Protein 3KV1 (pdb70)

Radius of gyration: 16.96 Å; Cα contacts (8 Å, |Δi|>4): 599; chains: 1; bounding box: 38×44×42 Å

Organism: Aliivibrio fischeri (strain ATCC 700601 / ES114) (NCBI:txid312309)

Solvent-accessible surface area: 11038 Å² total

Foldseek 3Di:
DVVLFVLCCVLLVAQTEAAFADDDDQLVLLLRLLVSVLVVCLPPFAAPEEAEFAADSLLSVLVHPDDGEAHAYEYAYQFAADCRGGRQNSRVSNCVRNVHYYHHQHDHFWAQFLVVLVVSVDPSNVVRLVVNLPAQEYEKEKAFVRLVVCVVVSAPPVLVVCCCVVQQWGIDISSQATAHLQLDGTPGVSSTGHGDYVSLQPRNAYEYYEDLVSLSSCNNSNVSSHHYYRYYPSSSVNSVVSVD

Structure (mmCIF, N/CA/C/O backbone):
data_3KV1
#
_entry.id   3KV1
#
_cell.length_a   129.382
_cell.length_b   43.474
_cell.length_c   47.536
_cell.angle_alpha   90.00
_cell.angle_beta   104.15
_cell.angle_gamma   90.00
#
_symmetry.space_group_name_H-M   'C 1 2 1'
#
loop_
_entity.id
_entity.type
_entity.pdbx_description
1 polymer 'Transcriptional repressor'
2 non-polymer GLYCEROL
3 water water
#
loop_
_atom_site.group_PDB
_atom_site.id
_atom_site.type_symbol
_atom_site.label_atom_id
_atom_site.label_alt_id
_atom_site.label_comp_id
_atom_site.label_asym_id
_atom_site.label_entity_id
_atom_site.label_seq_id
_atom_site.pdbx_PDB_ins_code
_atom_site.Cartn_x
_atom_site.Cartn_y
_atom_site.Cartn_z
_atom_site.occupanc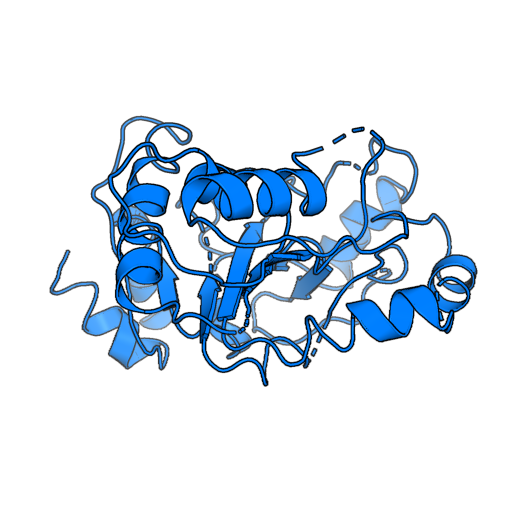y
_atom_site.B_iso_or_equiv
_atom_site.auth_seq_id
_atom_site.auth_comp_id
_atom_site.auth_asym_id
_atom_site.auth_atom_id
_atom_site.pdbx_PDB_model_num
ATOM 1 N N . SER A 1 9 ? 39.604 15.542 -8.984 1.00 52.26 6 SER A N 1
ATOM 2 C CA . SER A 1 9 ? 40.389 16.369 -8.066 1.00 56.61 6 SER A CA 1
ATOM 3 C C . SER A 1 9 ? 41.824 16.551 -8.566 1.00 58.35 6 SER A C 1
ATOM 4 O O . SER A 1 9 ? 42.438 17.591 -8.327 1.00 52.67 6 SER A O 1
ATOM 7 N N . VAL A 1 10 ? 42.350 15.544 -9.265 1.00 62.45 7 VAL A N 1
ATOM 8 C CA . VAL A 1 10 ? 43.668 15.658 -9.893 1.00 63.84 7 VAL A CA 1
ATOM 9 C C . VAL A 1 10 ? 43.630 16.579 -11.117 1.00 66.15 7 VAL A C 1
ATOM 10 O O . VAL A 1 10 ? 44.589 17.312 -11.387 1.00 64.49 7 VAL A O 1
ATOM 14 N N . GLN A 1 11 ? 42.520 16.536 -11.854 1.00 66.64 8 GLN A N 1
ATOM 15 C CA . GLN A 1 11 ? 42.292 17.472 -12.952 1.00 64.34 8 GLN A CA 1
ATOM 16 C C . GLN A 1 11 ? 42.234 18.895 -12.421 1.00 51.11 8 GLN A C 1
ATOM 17 O O . GLN A 1 11 ? 42.732 19.830 -13.050 1.00 46.01 8 GLN A O 1
ATOM 23 N N . LEU A 1 12 ? 41.603 19.057 -11.264 1.00 43.16 9 LEU A N 1
ATOM 24 C CA . LEU A 1 12 ? 41.515 20.357 -10.649 1.00 40.71 9 LEU A CA 1
ATOM 25 C C . LEU A 1 12 ? 42.922 20.889 -10.310 1.00 35.84 9 LEU A C 1
ATOM 26 O O . LEU A 1 12 ?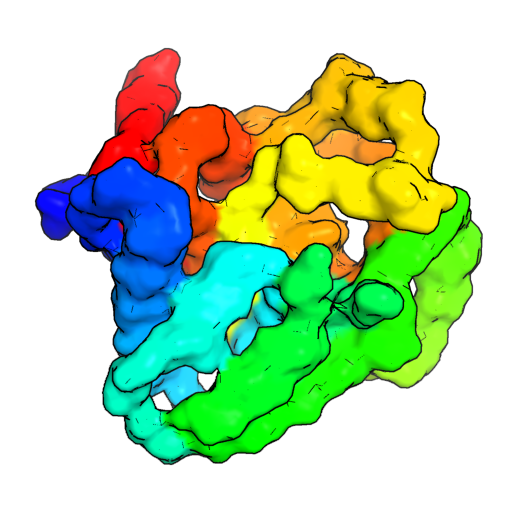 43.188 22.079 -10.486 1.00 36.60 9 LEU A O 1
ATOM 31 N N A GLU A 1 13 ? 43.796 20.002 -9.842 0.58 35.05 10 GLU A N 1
ATOM 32 N N B GLU A 1 13 ? 43.816 20.029 -9.812 0.42 35.07 10 GLU A N 1
ATOM 33 C CA A GLU A 1 13 ? 45.139 20.397 -9.424 0.58 33.87 10 GLU A CA 1
ATOM 34 C CA B GLU A 1 13 ? 45.165 20.496 -9.463 0.42 33.78 10 GLU A CA 1
ATOM 35 C C A GLU A 1 13 ? 45.929 20.980 -10.609 0.58 35.96 10 GLU A C 1
ATOM 36 C C B GLU A 1 13 ? 45.822 21.105 -10.682 0.42 35.44 10 GLU A C 1
ATOM 37 O O A GLU A 1 13 ? 46.592 22.010 -10.482 0.58 28.67 10 GLU A O 1
ATOM 38 O O B GLU A 1 13 ? 46.345 22.228 -10.641 0.42 30.56 10 GLU A O 1
ATOM 49 N N . GLN A 1 14 ? 45.807 20.343 -11.769 1.00 40.48 11 GLN A N 1
ATOM 50 C CA . GLN A 1 14 ? 46.487 20.777 -12.978 1.00 42.64 11 GLN A CA 1
ATOM 51 C C . GLN A 1 14 ? 45.977 22.145 -13.424 1.00 35.33 11 GLN A C 1
ATOM 52 O O . GLN A 1 14 ? 46.773 23.016 -13.776 1.00 34.08 11 GLN A O 1
ATOM 58 N N . LYS A 1 15 ? 44.654 22.343 -13.387 1.00 34.73 12 LYS A N 1
ATOM 59 C CA . LYS A 1 15 ? 44.073 23.624 -13.767 1.00 34.72 12 LYS A CA 1
ATOM 60 C C . LYS A 1 15 ? 44.499 24.737 -12.825 1.00 30.35 12 LYS A C 1
ATOM 61 O O . LYS A 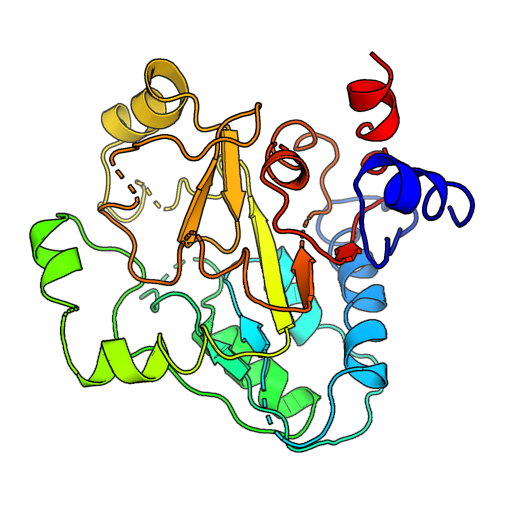1 15 ? 44.790 25.859 -13.271 1.00 31.40 12 LYS A O 1
ATOM 67 N N . LEU A 1 16 ? 44.520 24.438 -11.522 1.00 28.45 13 LEU A N 1
ATOM 68 C CA . LEU A 1 16 ? 44.961 25.424 -10.532 1.00 27.17 13 LEU A CA 1
ATOM 69 C C . LEU A 1 16 ? 46.433 25.829 -10.714 1.00 28.48 13 LEU A C 1
ATOM 70 O O . LEU A 1 16 ? 46.784 27.004 -10.662 1.00 29.27 13 LEU A O 1
ATOM 75 N N . VAL A 1 17 ? 47.284 24.831 -10.914 1.00 25.13 14 VAL A N 1
ATOM 76 C CA . VAL A 1 17 ? 48.697 25.055 -11.123 1.00 28.05 14 VAL A CA 1
ATOM 77 C C . VAL A 1 17 ? 48.898 25.955 -12.328 1.00 30.61 14 VAL A C 1
ATOM 78 O O . VAL A 1 17 ? 49.641 26.933 -12.263 1.00 32.60 14 VAL A O 1
ATOM 82 N N . GLU A 1 18 ? 48.191 25.654 -13.411 1.00 30.53 15 GLU A N 1
ATOM 83 C CA . GLU A 1 18 ? 48.332 26.430 -14.628 1.00 35.87 15 GLU A CA 1
ATOM 84 C C . GLU A 1 18 ? 47.794 27.835 -14.436 1.00 37.74 15 GLU A C 1
ATOM 85 O O . GLU A 1 18 ? 48.425 28.808 -14.821 1.00 40.41 15 GLU A O 1
ATOM 91 N N . LYS A 1 19 ? 46.620 27.938 -13.826 1.00 34.76 16 LYS A N 1
ATOM 92 C CA . LYS A 1 19 ? 45.952 29.221 -13.712 1.00 36.39 16 LYS A CA 1
ATOM 93 C C . LYS A 1 19 ? 46.657 30.188 -12.757 1.00 37.19 16 LYS A C 1
ATOM 94 O O . LYS A 1 19 ? 46.681 31.393 -13.012 1.00 38.00 16 LYS A O 1
ATOM 100 N N . PHE A 1 20 ? 47.222 29.664 -11.664 1.00 27.87 17 PHE A N 1
ATOM 101 C CA . PHE A 1 20 ? 47.733 30.521 -10.602 1.00 26.46 17 PHE A CA 1
ATOM 102 C C . PHE A 1 20 ? 49.251 30.469 -10.458 1.00 33.58 17 PHE A C 1
ATOM 103 O O . PHE A 1 20 ? 49.795 30.975 -9.485 1.00 32.99 17 PHE A O 1
ATOM 111 N N . ASN A 1 21 ? 49.919 29.872 -11.439 1.00 29.33 18 ASN A N 1
ATOM 112 C CA . ASN A 1 21 ? 51.369 29.795 -11.422 1.00 32.88 18 ASN A CA 1
ATOM 113 C C . ASN A 1 21 ? 51.908 29.154 -10.135 1.00 28.01 18 ASN A C 1
ATOM 114 O O . ASN A 1 21 ? 52.820 29.675 -9.508 1.00 29.62 18 ASN A O 1
ATOM 119 N N . LEU A 1 22 ? 51.330 28.028 -9.735 1.00 23.45 19 LEU A N 1
ATOM 120 C CA . LEU A 1 22 ? 51.776 27.358 -8.530 1.00 23.15 19 LEU A CA 1
ATOM 121 C C . LEU A 1 22 ? 52.811 26.325 -8.890 1.00 25.45 19 LEU A C 1
ATOM 122 O O . LEU A 1 22 ? 52.921 25.891 -10.045 1.00 27.05 19 LEU A O 1
ATOM 127 N N . LYS A 1 23 ? 53.544 25.902 -7.880 1.00 20.72 20 LYS A N 1
ATOM 128 C CA . LYS A 1 23 ? 54.357 24.690 -7.957 1.00 21.48 20 LYS A CA 1
ATOM 129 C C . LYS A 1 23 ? 53.484 23.432 -7.813 1.00 25.77 20 LYS A C 1
ATOM 130 O O . LYS A 1 23 ? 53.731 22.424 -8.467 1.00 28.17 20 LYS A O 1
ATOM 136 N N A ARG A 1 24 ? 52.468 23.509 -6.956 0.40 22.72 21 ARG A N 1
ATOM 137 N N B ARG A 1 24 ? 52.490 23.507 -6.930 0.60 22.24 21 ARG A N 1
ATOM 138 C CA A ARG A 1 24 ? 51.607 22.362 -6.673 0.40 23.94 21 ARG A CA 1
ATOM 139 C CA B ARG A 1 24 ? 51.632 22.372 -6.595 0.60 24.72 21 ARG A CA 1
ATOM 140 C C A ARG A 1 24 ? 50.329 22.757 -5.981 0.40 20.15 21 ARG A C 1
ATOM 141 C C B ARG A 1 24 ? 50.270 22.893 -6.178 0.60 19.28 21 ARG A C 1
ATOM 142 O O A ARG A 1 24 ? 50.317 23.646 -5.130 0.40 15.97 21 ARG A O 1
ATOM 143 O O B ARG A 1 24 ? 50.137 24.033 -5.731 0.60 18.89 21 ARG A O 1
ATOM 158 N N . ALA A 1 25 ? 49.266 22.034 -6.308 1.00 22.48 22 ALA A N 1
ATOM 159 C CA . ALA A 1 25 ? 47.979 22.242 -5.676 1.00 20.69 22 ALA A CA 1
ATOM 160 C C . ALA A 1 25 ? 47.619 20.904 -5.048 1.00 23.77 22 ALA A C 1
ATOM 161 O O . ALA A 1 25 ? 47.740 19.843 -5.697 1.00 29.23 22 ALA A O 1
ATOM 163 N N . LEU A 1 26 ? 47.283 20.940 -3.769 1.00 21.41 23 LEU A N 1
ATOM 164 C CA . LEU A 1 26 ? 46.938 19.736 -3.011 1.00 19.72 23 LEU A CA 1
ATOM 165 C C . LEU A 1 26 ? 45.428 19.856 -2.693 1.00 25.50 23 LEU A C 1
ATOM 166 O O . LEU A 1 26 ? 45.033 20.678 -1.863 1.00 21.30 23 LEU A O 1
ATOM 171 N N . ILE A 1 27 ? 44.599 19.024 -3.324 1.00 21.50 24 ILE A N 1
ATOM 172 C CA . ILE A 1 27 ? 43.151 19.194 -3.199 1.00 20.53 24 ILE A CA 1
ATOM 173 C C . ILE A 1 27 ? 42.498 18.025 -2.476 1.00 25.00 24 ILE A C 1
ATOM 174 O O . ILE A 1 27 ? 42.633 16.862 -2.877 1.00 24.57 24 ILE A O 1
ATOM 179 N N A SER A 1 28 ? 41.781 18.341 -1.403 0.65 23.69 25 SER A N 1
ATOM 180 N N B SER A 1 28 ? 41.774 18.346 -1.410 0.35 23.77 25 SER A N 1
ATOM 181 C CA A SER A 1 28 ? 41.110 17.321 -0.603 0.65 23.69 25 SER A CA 1
ATOM 182 C CA B SER A 1 28 ? 41.107 17.344 -0.590 0.35 23.98 25 SER A CA 1
ATOM 183 C C A SER A 1 28 ? 39.617 17.279 -0.950 0.65 23.63 25 SER A C 1
ATOM 184 C C B SER A 1 28 ? 39.613 17.285 -0.928 0.35 23.45 25 SER A C 1
ATOM 185 O O A SER A 1 28 ? 39.001 18.301 -1.302 0.65 21.50 25 SER A O 1
ATOM 186 O O B SER A 1 28 ? 38.996 18.307 -1.258 0.35 21.97 25 SER A O 1
ATOM 191 N N . LEU A 1 29 ? 39.029 16.092 -0.860 1.00 23.98 26 LEU A N 1
ATOM 192 C CA . LEU A 1 29 ? 37.602 15.953 -1.127 1.00 25.20 26 LEU A CA 1
ATOM 193 C C . LEU A 1 29 ? 36.806 16.751 -0.098 1.00 25.24 26 LEU A C 1
ATOM 194 O O . LEU A 1 29 ? 37.243 16.938 1.042 1.00 22.29 26 LEU A O 1
ATOM 199 N N . ASP A 1 30 ? 35.627 17.223 -0.493 1.00 25.51 27 ASP A N 1
ATOM 200 C CA . ASP A 1 30 ? 34.777 17.959 0.434 1.00 25.78 27 ASP A CA 1
ATOM 201 C C . ASP A 1 30 ? 34.355 17.124 1.639 1.00 22.20 27 ASP A C 1
ATOM 202 O O . ASP A 1 30 ? 33.969 15.949 1.500 1.00 24.30 27 ASP A O 1
ATOM 207 N N . GLN A 1 31 ? 34.416 17.753 2.812 1.00 23.31 28 GLN A N 1
ATOM 208 C CA . GLN A 1 31 ? 34.091 17.113 4.089 1.00 24.08 28 GLN A CA 1
ATOM 209 C C . GLN A 1 31 ? 32.845 17.727 4.718 1.00 23.60 28 GLN A C 1
ATOM 210 O O . GLN A 1 31 ? 32.418 18.811 4.319 1.00 26.34 28 GLN A O 1
ATOM 216 N N . PRO A 1 32 ? 32.265 17.050 5.721 1.00 27.83 29 PRO A N 1
ATOM 217 C CA . PRO A 1 32 ? 30.970 17.497 6.276 1.00 30.15 29 PRO A CA 1
ATOM 218 C C . PRO A 1 32 ? 31.014 18.785 7.094 1.00 33.60 29 PRO A C 1
ATOM 219 O O . PRO A 1 32 ? 29.965 19.428 7.262 1.00 31.04 29 PRO A O 1
ATOM 223 N N . ASN A 1 33 ? 32.177 19.152 7.617 1.00 28.17 30 ASN A N 1
ATOM 224 C CA . ASN A 1 33 ? 32.291 20.388 8.386 1.00 26.30 30 ASN A CA 1
ATOM 225 C C . ASN A 1 33 ? 33.708 20.882 8.318 1.00 26.32 30 ASN A C 1
ATOM 226 O O . ASN A 1 33 ? 34.589 20.199 7.766 1.00 25.78 30 ASN A O 1
ATOM 231 N N . THR A 1 34 ? 33.934 22.060 8.868 1.00 24.42 31 THR A N 1
ATOM 232 C CA . THR A 1 34 ? 35.193 22.729 8.642 1.00 25.24 31 THR A CA 1
ATOM 233 C C . THR A 1 34 ? 36.333 22.033 9.383 1.00 24.33 31 THR A C 1
ATOM 234 O O . THR A 1 34 ? 37.467 21.988 8.890 1.00 24.05 31 THR A O 1
ATOM 238 N N A ASN A 1 35 ? 36.041 21.479 10.554 0.44 24.89 32 ASN A N 1
ATOM 239 N N B ASN A 1 35 ? 36.039 21.511 10.573 0.56 24.96 32 ASN A N 1
ATOM 240 C CA A ASN A 1 35 ? 37.081 20.798 11.331 0.44 24.38 32 ASN A CA 1
ATOM 241 C CA B ASN A 1 35 ? 37.056 20.785 11.343 0.56 24.58 32 ASN A CA 1
ATOM 242 C C A ASN A 1 35 ? 37.585 19.566 10.588 0.44 24.58 32 ASN A C 1
ATOM 243 C C B ASN A 1 35 ? 37.581 19.637 10.499 0.56 24.84 32 ASN A C 1
ATOM 244 O O A ASN A 1 35 ? 38.790 19.292 10.557 0.44 24.16 32 ASN A O 1
ATOM 245 O O B ASN A 1 35 ? 38.791 19.493 10.308 0.56 23.91 32 ASN A O 1
ATOM 254 N N . GLU A 1 36 ? 36.657 18.830 9.984 1.00 21.45 33 GLU A N 1
ATOM 255 C CA . GLU A 1 36 ? 37.024 17.652 9.174 1.00 24.93 33 GLU A CA 1
ATOM 256 C C . GLU A 1 36 ? 37.711 18.107 7.904 1.00 24.89 33 GLU A C 1
ATOM 257 O O . GLU A 1 36 ? 38.690 17.475 7.436 1.00 22.65 33 GLU A O 1
ATOM 263 N N . GLN A 1 37 ? 37.233 19.203 7.317 1.00 20.38 34 GLN A N 1
ATOM 264 C CA . GLN A 1 37 ? 37.953 19.691 6.148 1.00 21.14 34 GLN A CA 1
ATOM 265 C C . GLN A 1 37 ? 39.404 20.075 6.442 1.00 21.65 34 GLN A C 1
ATOM 266 O O . GLN A 1 37 ? 40.298 19.735 5.660 1.00 20.69 34 GLN A O 1
ATOM 272 N N A ARG A 1 38 ? 39.635 20.793 7.546 0.74 20.19 35 ARG A N 1
ATOM 273 N N B ARG A 1 38 ? 39.640 20.788 7.542 0.26 21.02 35 ARG A N 1
ATOM 274 C CA A ARG A 1 38 ? 41.006 21.193 7.927 0.74 22.07 35 ARG A CA 1
ATOM 275 C CA B ARG A 1 38 ? 41.007 21.179 7.901 0.26 21.39 35 ARG A CA 1
ATOM 276 C C A ARG A 1 38 ? 41.909 19.994 8.149 0.74 20.32 35 ARG A C 1
ATOM 277 C C B ARG A 1 38 ? 41.894 19.967 8.090 0.26 20.73 35 ARG A C 1
ATOM 278 O O A ARG A 1 38 ? 43.108 20.036 7.836 0.74 20.09 35 ARG A O 1
ATOM 279 O O B ARG A 1 38 ? 43.061 19.970 7.691 0.26 20.37 35 ARG A O 1
ATOM 294 N N . LYS A 1 39 ? 41.344 18.931 8.713 1.00 21.80 36 LYS A N 1
ATOM 295 C CA . LYS A 1 39 ? 42.116 17.723 8.953 1.00 22.47 36 LYS A CA 1
ATOM 296 C C . LYS A 1 39 ? 42.556 17.104 7.650 1.00 20.64 36 LYS A C 1
ATOM 297 O O . LYS A 1 39 ? 43.676 16.601 7.549 1.00 24.48 36 LYS A O 1
ATOM 303 N N . GLN A 1 40 ? 41.660 17.093 6.657 1.00 18.19 37 GLN A N 1
ATOM 304 C CA . GLN A 1 40 ? 41.997 16.400 5.417 1.00 19.60 37 GLN A CA 1
ATOM 305 C C . GLN A 1 40 ? 42.993 17.216 4.588 1.00 22.87 37 GLN A C 1
ATOM 306 O O . GLN A 1 40 ? 43.849 16.643 3.917 1.00 23.25 37 GLN A O 1
ATOM 312 N N . VAL A 1 41 ? 42.841 18.537 4.610 1.00 20.26 38 VAL A N 1
ATOM 313 C CA . VAL A 1 41 ? 43.810 19.438 3.971 1.00 20.06 38 VAL A CA 1
ATOM 314 C C . VAL A 1 41 ? 45.167 19.276 4.674 1.00 20.35 38 VAL A C 1
ATOM 315 O O . VAL A 1 41 ? 46.218 19.187 4.041 1.00 21.32 38 VAL A O 1
ATOM 319 N N . ALA A 1 42 ? 45.125 19.221 5.992 1.00 19.93 39 ALA A N 1
ATOM 320 C CA . ALA A 1 42 ? 46.364 19.082 6.758 1.00 22.38 39 ALA A CA 1
ATOM 321 C C . ALA A 1 42 ? 47.058 17.748 6.458 1.00 22.29 39 ALA A C 1
ATOM 322 O O . ALA A 1 42 ? 48.304 17.669 6.493 1.00 22.89 39 ALA A O 1
ATOM 324 N N . ALA A 1 43 ? 46.289 16.714 6.096 1.00 20.25 40 ALA A N 1
ATOM 325 C CA . ALA A 1 43 ? 46.905 15.422 5.775 1.00 21.90 40 ALA A CA 1
ATOM 326 C C . ALA A 1 43 ? 47.777 15.520 4.529 1.00 21.39 40 ALA A C 1
ATOM 327 O O . ALA A 1 43 ? 48.862 14.930 4.446 1.00 21.59 40 ALA A O 1
ATOM 329 N N . LEU A 1 44 ? 47.311 16.281 3.554 1.00 18.87 41 LEU A N 1
ATOM 330 C CA . LEU A 1 44 ? 48.036 16.363 2.306 1.00 21.56 41 LEU A CA 1
ATOM 331 C C . LEU A 1 44 ? 49.277 17.213 2.546 1.00 21.61 41 LEU A C 1
ATOM 332 O O . LEU A 1 44 ? 50.344 16.927 2.002 1.00 20.79 41 LEU A O 1
ATOM 337 N N . VAL A 1 45 ? 49.130 18.264 3.338 1.00 18.29 42 VAL A N 1
ATOM 338 C CA . VAL A 1 45 ? 50.311 19.122 3.617 1.00 19.23 42 VAL A CA 1
ATOM 339 C C . VAL A 1 45 ? 51.374 18.357 4.434 1.00 20.87 42 VAL A C 1
ATOM 340 O O . VAL A 1 45 ? 52.592 18.500 4.197 1.00 19.86 42 VAL A O 1
ATOM 344 N N A SER A 1 46 ? 50.922 17.532 5.381 0.73 17.29 43 SER A N 1
ATOM 345 N N B SER A 1 46 ? 50.913 17.543 5.376 0.27 18.96 43 SER A N 1
ATOM 346 C CA A SER A 1 46 ? 51.829 16.721 6.229 0.73 20.96 43 SER A CA 1
ATOM 347 C CA B SER A 1 46 ? 51.801 16.738 6.214 0.27 20.72 43 SER A CA 1
ATOM 348 C C A SER A 1 46 ? 52.699 15.798 5.370 0.73 22.31 43 SER A C 1
ATOM 349 C C B SER A 1 46 ? 52.681 15.815 5.372 0.27 22.55 43 SER A C 1
ATOM 350 O O A SER A 1 46 ? 53.916 15.662 5.582 0.73 23.55 43 SER A O 1
ATOM 351 O O B SER A 1 46 ? 53.891 15.704 5.595 0.27 23.53 43 SER A O 1
ATOM 356 N N . SER A 1 47 ? 52.057 15.152 4.406 1.00 24.66 44 SER A N 1
ATOM 357 C CA . SER A 1 47 ? 52.753 14.272 3.498 1.00 24.99 44 SER A CA 1
ATOM 358 C C . SER A 1 47 ? 53.728 15.031 2.602 1.00 24.46 44 SER A C 1
ATOM 359 O O . SER A 1 47 ? 54.855 14.566 2.376 1.00 24.84 44 SER A O 1
ATOM 362 N N . TYR A 1 48 ? 53.293 16.182 2.084 1.00 20.55 45 TYR A N 1
ATOM 363 C CA . TYR A 1 48 ? 54.156 17.043 1.276 1.00 22.97 45 TYR A CA 1
ATOM 364 C C . TYR A 1 48 ? 55.415 17.419 2.091 1.00 22.19 45 TYR A C 1
ATOM 365 O O . TYR A 1 48 ? 56.536 17.315 1.591 1.00 21.33 45 TYR A O 1
ATOM 374 N N . LEU A 1 49 ? 55.240 17.859 3.332 1.00 18.77 46 LEU A N 1
ATOM 375 C CA . LEU A 1 49 ? 56.407 18.198 4.156 1.00 21.18 46 LEU A CA 1
ATOM 376 C C . LEU A 1 49 ? 57.266 16.978 4.462 1.00 24.29 46 LEU A C 1
ATOM 377 O O . LEU A 1 49 ? 58.510 17.044 4.443 1.00 21.44 46 LEU A O 1
ATOM 382 N N . ASN A 1 50 ? 56.615 15.852 4.714 1.00 21.89 47 ASN A N 1
ATOM 383 C CA . ASN A 1 50 ? 57.377 14.620 4.969 1.00 20.85 47 ASN A CA 1
ATOM 384 C C . ASN A 1 50 ? 58.366 14.321 3.847 1.00 24.41 47 ASN A C 1
ATOM 385 O O . ASN A 1 50 ? 59.521 13.932 4.098 1.00 26.18 47 ASN A O 1
ATOM 390 N N . ASN A 1 51 ? 57.912 14.474 2.603 1.00 22.26 48 ASN A N 1
ATOM 391 C CA . ASN A 1 51 ? 58.761 14.183 1.449 1.00 27.02 48 ASN A CA 1
ATOM 392 C C . ASN A 1 51 ? 59.756 15.290 1.113 1.00 29.87 48 ASN A C 1
ATOM 393 O O . ASN A 1 51 ? 60.817 15.021 0.564 1.00 33.02 48 ASN A O 1
ATOM 398 N N . ASN A 1 52 ? 59.433 16.541 1.429 1.00 21.73 49 ASN A N 1
ATOM 399 C CA . ASN A 1 52 ? 60.252 17.641 0.883 1.00 23.07 49 ASN A CA 1
ATOM 400 C C . ASN A 1 52 ? 61.147 18.378 1.857 1.00 22.52 49 ASN A C 1
ATOM 401 O O . ASN A 1 52 ? 62.128 19.010 1.445 1.00 23.43 49 ASN A O 1
ATOM 406 N N . LEU A 1 53 ? 60.826 18.305 3.144 1.00 21.90 50 LEU A N 1
ATOM 407 C CA . LEU A 1 53 ? 61.554 19.092 4.141 1.00 20.38 50 LEU A CA 1
ATOM 408 C C . LEU A 1 53 ? 62.826 18.343 4.559 1.00 23.92 50 LEU A C 1
ATOM 409 O O . LEU A 1 53 ? 62.776 17.399 5.332 1.00 24.99 50 LEU A O 1
ATOM 414 N N . GLN A 1 54 ? 63.982 18.755 4.045 1.00 20.72 51 GLN A N 1
ATOM 415 C CA . GLN A 1 54 ? 65.220 18.021 4.333 1.00 19.83 51 GLN A CA 1
ATOM 416 C C . GLN A 1 54 ? 65.861 18.444 5.657 1.00 21.81 51 GLN A C 1
ATOM 417 O O . GLN A 1 54 ? 65.627 19.554 6.133 1.00 23.50 51 GLN A O 1
ATOM 423 N N A GLU A 1 55 ? 66.673 17.563 6.229 0.44 25.22 52 GLU A N 1
ATOM 424 N N B GLU A 1 55 ? 66.669 17.560 6.232 0.56 25.18 52 GLU A N 1
ATOM 425 C CA A GLU A 1 55 ? 67.491 17.926 7.384 0.44 26.76 52 GLU A CA 1
ATOM 426 C CA B GLU A 1 55 ? 67.508 17.926 7.377 0.56 26.58 52 GLU A CA 1
ATOM 427 C C A GLU A 1 55 ? 68.244 19.218 7.084 0.44 26.16 52 GLU A C 1
ATOM 428 C C B GLU A 1 55 ? 68.219 19.237 7.067 0.56 26.08 52 GLU A C 1
ATOM 429 O O A GLU A 1 55 ? 68.813 19.376 5.999 0.44 28.08 52 GLU A O 1
ATOM 430 O O B GLU A 1 55 ? 68.730 19.434 5.958 0.56 28.47 52 GLU A O 1
ATOM 441 N N . GLY A 1 56 ? 68.243 20.148 8.036 1.00 24.70 53 GLY A N 1
ATOM 442 C CA . GLY A 1 56 ? 68.938 21.411 7.851 1.00 24.17 53 GLY A CA 1
ATOM 443 C C . GLY A 1 56 ? 68.122 22.526 7.197 1.00 25.14 53 GLY A C 1
ATOM 444 O O . GLY A 1 56 ? 68.580 23.670 7.106 1.00 28.02 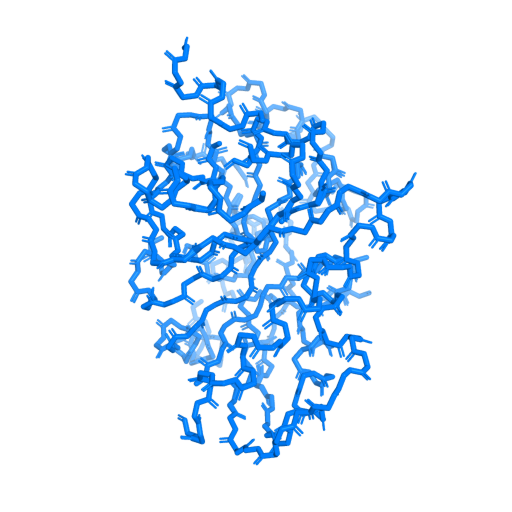53 GLY A O 1
ATOM 453 N N . ALA A 1 58 ? 64.477 24.827 6.937 1.00 19.22 55 ALA A N 1
ATOM 454 C CA . ALA A 1 58 ? 63.638 25.525 7.899 1.00 19.99 55 ALA A CA 1
ATOM 455 C C . ALA A 1 58 ? 62.286 25.859 7.302 1.00 22.50 55 ALA A C 1
ATOM 456 O O . ALA A 1 58 ? 62.153 26.038 6.079 1.00 19.50 55 ALA A O 1
ATOM 458 N N . VAL A 1 59 ? 61.301 25.990 8.185 1.00 18.18 56 VAL A N 1
ATOM 459 C CA . VAL A 1 59 ? 59.932 26.395 7.807 1.00 15.44 56 VAL A CA 1
ATOM 460 C C . VAL A 1 59 ? 59.543 27.633 8.628 1.00 17.10 56 VAL A C 1
ATOM 461 O O . VAL A 1 59 ? 59.680 27.618 9.882 1.00 21.17 56 VAL A O 1
ATOM 465 N N . ALA A 1 60 ? 59.125 28.719 7.955 1.00 16.03 57 ALA A N 1
ATOM 466 C CA . ALA A 1 60 ? 58.570 29.894 8.627 1.00 18.70 57 ALA A CA 1
ATOM 467 C C . ALA A 1 60 ? 57.110 29.576 8.870 1.00 21.01 57 ALA A C 1
ATOM 468 O O . ALA A 1 60 ? 56.401 29.375 7.894 1.00 17.75 57 ALA A O 1
ATOM 470 N N . VAL A 1 61 ? 56.653 29.639 10.125 1.00 14.28 58 VAL A N 1
ATOM 471 C CA . VAL A 1 61 ? 55.348 29.085 10.485 1.00 15.39 58 VAL A CA 1
ATOM 472 C C . VAL A 1 61 ? 54.408 30.200 10.974 1.00 17.24 58 VAL A C 1
ATOM 473 O O . VAL A 1 61 ? 54.778 30.991 11.841 1.00 17.04 58 VAL A O 1
ATOM 477 N N . GLY A 1 62 ? 53.211 30.288 10.384 1.00 17.14 59 GLY A N 1
ATOM 478 C CA . GLY A 1 62 ? 52.227 31.274 10.838 1.00 16.66 59 GLY A CA 1
ATOM 479 C C . GLY A 1 62 ? 51.304 30.693 11.897 1.00 16.80 59 GLY A C 1
ATOM 480 O O . GLY A 1 62 ? 51.577 29.651 12.477 1.00 19.32 59 GLY A O 1
ATOM 481 N N . GLN A 1 63 ? 50.202 31.380 12.187 1.00 16.97 60 GLN A N 1
ATOM 482 C CA . GLN A 1 63 ? 49.425 30.985 13.352 1.00 16.69 60 GLN A CA 1
ATOM 483 C C . GLN A 1 63 ? 48.070 30.457 12.919 1.00 18.52 60 GLN A C 1
ATOM 484 O O . GLN A 1 63 ? 47.724 30.495 11.737 1.00 20.64 60 GLN A O 1
ATOM 490 N N . GLY A 1 64 ? 47.294 29.995 13.885 1.00 19.36 61 GLY A N 1
ATOM 491 C CA . GLY A 1 64 ? 45.888 29.696 13.596 1.00 22.38 61 GLY A CA 1
ATOM 492 C C . GLY A 1 64 ? 45.532 28.247 13.287 1.00 21.42 61 GLY A C 1
ATOM 493 O O . GLY A 1 64 ? 46.398 27.364 13.218 1.00 20.03 61 GLY A O 1
ATOM 494 N N . GLN A 1 65 ? 44.223 28.006 13.108 1.00 21.44 62 GLN A N 1
ATOM 495 C CA . GLN A 1 65 ? 43.722 26.635 13.014 1.00 24.29 62 GLN A CA 1
ATOM 496 C C . GLN A 1 65 ? 44.138 25.842 11.776 1.00 24.60 62 GLN A C 1
ATOM 497 O O . GLN A 1 65 ? 44.327 24.623 11.869 1.00 23.60 62 GLN A O 1
ATOM 503 N N . ASN A 1 66 ? 44.260 26.495 10.617 1.00 20.13 63 ASN A N 1
ATOM 504 C CA . ASN A 1 66 ? 44.656 25.749 9.410 1.00 20.79 63 ASN A CA 1
ATOM 505 C C . ASN A 1 66 ? 46.065 25.187 9.616 1.00 22.27 63 ASN A C 1
ATOM 506 O O . ASN A 1 66 ? 46.329 24.005 9.392 1.00 24.09 63 ASN A O 1
ATOM 511 N N . VAL A 1 67 ? 46.973 26.044 10.086 1.00 19.86 64 VAL A N 1
ATOM 512 C CA . VAL A 1 67 ? 48.367 25.628 10.300 1.00 18.49 64 VAL A CA 1
ATOM 513 C C . VAL A 1 67 ? 48.477 24.593 11.430 1.00 19.45 64 VAL A C 1
ATOM 514 O O . VAL A 1 67 ? 49.195 23.584 11.313 1.00 20.09 64 VAL A O 1
ATOM 518 N N . ALA A 1 68 ? 47.724 24.810 12.504 1.00 19.93 65 ALA A N 1
ATOM 519 C CA . ALA A 1 68 ? 47.799 23.915 13.665 1.00 21.36 65 ALA A CA 1
ATOM 520 C C . ALA A 1 68 ? 47.400 22.493 13.265 1.00 18.34 65 ALA A C 1
ATOM 521 O O . ALA A 1 68 ? 47.984 21.516 13.759 1.00 21.69 65 ALA A O 1
ATOM 523 N N . ALA A 1 69 ? 46.442 22.379 12.348 1.00 20.04 66 ALA A N 1
ATOM 524 C CA . ALA A 1 69 ? 45.987 21.053 11.886 1.00 19.02 66 ALA A CA 1
ATOM 525 C C . ALA A 1 69 ? 47.152 20.212 11.311 1.00 19.42 66 ALA A C 1
ATOM 526 O O . ALA A 1 69 ? 47.142 18.990 11.429 1.00 19.87 66 ALA A O 1
ATOM 528 N N . VAL A 1 70 ? 48.150 20.872 10.709 1.00 18.05 67 VAL A N 1
ATOM 529 C CA . VAL A 1 70 ? 49.297 20.129 10.131 1.00 17.23 67 VAL A CA 1
ATOM 530 C C . VAL A 1 70 ? 50.133 19.540 11.266 1.00 20.98 67 VAL A C 1
ATOM 531 O O . VAL A 1 70 ? 50.588 18.412 11.192 1.00 22.28 67 VAL A O 1
ATOM 535 N N . ALA A 1 71 ? 50.312 20.311 12.328 1.00 21.93 68 ALA A N 1
ATOM 536 C CA . ALA A 1 71 ? 51.072 19.808 13.470 1.00 27.78 68 ALA A CA 1
ATOM 537 C C . ALA A 1 71 ? 50.339 18.682 14.178 1.00 28.82 68 ALA A C 1
ATOM 538 O O . ALA A 1 71 ? 50.954 17.752 14.696 1.00 32.53 68 ALA A O 1
ATOM 540 N N . ASP A 1 72 ? 49.011 18.728 14.137 1.00 26.38 69 ASP A N 1
ATOM 541 C CA . ASP A 1 72 ? 48.200 17.764 14.861 1.00 29.75 69 ASP A CA 1
ATOM 542 C C . ASP A 1 72 ? 47.871 16.526 14.035 1.00 32.60 69 ASP A C 1
ATOM 543 O O . ASP A 1 72 ? 47.317 15.565 14.556 1.00 32.76 69 ASP A O 1
ATOM 548 N N . HIS A 1 73 ? 48.228 16.529 12.753 1.00 26.92 70 HIS A N 1
ATOM 549 C CA . HIS A 1 73 ? 47.894 15.384 11.917 1.00 21.53 70 HIS A CA 1
ATOM 550 C C . HIS A 1 73 ? 48.712 14.178 12.381 1.00 30.35 70 HIS A C 1
ATOM 551 O O . HIS A 1 73 ? 49.941 14.267 12.485 1.00 28.08 70 HIS A O 1
ATOM 558 N N . ALA A 1 74 ? 48.045 13.058 12.642 1.00 26.71 71 ALA A N 1
ATOM 559 C CA . ALA A 1 74 ? 48.763 11.909 13.216 1.00 31.84 71 ALA A CA 1
ATOM 560 C C . ALA A 1 74 ? 49.290 10.892 12.199 1.00 35.10 71 ALA A C 1
ATOM 561 O O . ALA A 1 74 ? 49.195 9.686 12.413 1.00 34.14 71 ALA A O 1
ATOM 563 N N . GLY A 1 75 ? 49.848 11.357 11.095 1.00 35.05 72 GLY A N 1
ATOM 564 C CA . GLY A 1 75 ? 50.393 10.439 10.115 1.00 37.13 72 GLY A CA 1
ATOM 565 C C . GLY A 1 75 ? 51.839 10.071 10.433 1.00 33.38 72 GLY A C 1
ATOM 566 O O . GLY A 1 75 ? 52.464 10.645 11.322 1.00 31.53 72 GLY A O 1
ATOM 567 N N . ILE A 1 76 ? 52.373 9.104 9.703 1.00 27.64 73 ILE A N 1
ATOM 568 C CA . ILE A 1 76 ? 53.769 8.695 9.848 1.00 28.32 73 ILE A CA 1
ATOM 569 C C . ILE A 1 76 ? 54.672 9.605 9.046 1.00 32.05 73 ILE A C 1
ATOM 570 O O . ILE A 1 76 ? 54.483 9.758 7.832 1.00 33.30 73 ILE A O 1
ATOM 575 N N . VAL A 1 77 ? 55.656 10.192 9.712 1.00 23.57 74 VAL A N 1
ATOM 576 C CA . VAL A 1 77 ? 56.662 10.965 9.010 1.00 25.30 74 VAL A CA 1
ATOM 577 C C . VAL A 1 77 ? 58.052 10.499 9.444 1.00 29.73 74 VAL A C 1
ATOM 578 O O . VAL A 1 77 ? 58.271 10.036 10.579 1.00 28.95 74 VAL A O 1
ATOM 582 N N . THR A 1 78 ? 58.987 10.562 8.508 1.00 29.99 75 THR A N 1
ATOM 583 C CA . THR A 1 78 ? 60.369 10.242 8.810 1.00 29.03 75 THR A CA 1
ATOM 584 C C . THR A 1 78 ? 60.980 11.337 9.682 1.00 28.03 75 THR A C 1
ATOM 585 O O . THR A 1 78 ? 60.652 12.514 9.538 1.00 29.78 75 THR A O 1
ATOM 589 N N . GLN A 1 79 ? 61.856 10.956 10.603 1.00 26.14 76 GLN A N 1
ATOM 590 C CA . GLN A 1 79 ? 62.468 11.946 11.479 1.00 26.25 76 GLN A CA 1
ATOM 591 C C . GLN A 1 79 ? 63.627 12.650 10.764 1.00 28.63 76 GLN A C 1
ATOM 592 O O . GLN A 1 79 ? 64.481 11.986 10.154 1.00 35.01 76 GLN A O 1
ATOM 598 N N . ARG A 1 80 ? 63.647 13.984 10.806 1.00 23.18 77 ARG A N 1
ATOM 599 C CA . ARG A 1 80 ? 64.770 14.714 10.242 1.00 25.68 77 ARG A CA 1
ATOM 600 C C . ARG A 1 80 ? 65.006 15.981 11.031 1.00 31.94 77 ARG A C 1
ATOM 601 O O . ARG A 1 80 ? 64.066 16.522 11.630 1.00 33.41 77 ARG A O 1
ATOM 609 N N . ASN A 1 81 ? 66.249 16.457 11.030 1.00 25.48 78 ASN A N 1
ATOM 610 C CA . ASN A 1 81 ? 66.588 17.624 11.837 1.00 26.51 78 ASN A CA 1
ATOM 611 C C . ASN A 1 81 ? 66.303 18.946 11.131 1.00 24.51 78 ASN A C 1
ATOM 612 O O . ASN A 1 81 ? 67.218 19.660 10.696 1.00 27.56 78 ASN A O 1
ATOM 617 N N . ALA A 1 82 ? 65.030 19.281 11.028 1.00 25.01 79 ALA A N 1
ATOM 618 C CA . ALA A 1 82 ? 64.619 20.526 10.370 1.00 24.84 79 ALA A CA 1
ATOM 619 C C . ALA A 1 82 ? 64.268 21.561 11.443 1.00 25.92 79 ALA A C 1
ATOM 620 O O . ALA A 1 82 ? 64.092 21.212 12.614 1.00 31.41 79 ALA A O 1
ATOM 622 N N A ARG A 1 83 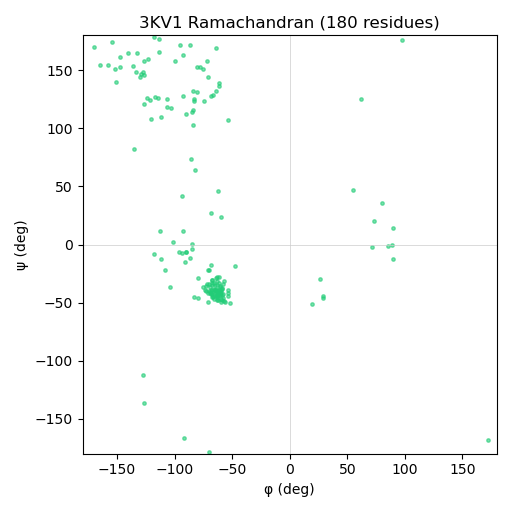? 64.109 22.818 11.040 0.49 20.58 80 ARG A N 1
ATOM 623 N N B ARG A 1 83 ? 64.210 22.831 11.061 0.51 21.75 80 ARG A N 1
ATOM 624 C CA A ARG A 1 83 ? 63.945 23.907 12.004 0.49 19.93 80 ARG A CA 1
ATOM 625 C CA B ARG A 1 83 ? 63.908 23.874 12.032 0.51 19.26 80 ARG A CA 1
ATOM 626 C C A ARG A 1 83 ? 62.646 24.662 11.740 0.49 20.95 80 ARG A C 1
ATOM 627 C C B ARG A 1 83 ? 62.531 24.430 11.709 0.51 21.54 80 ARG A C 1
ATOM 628 O O A ARG A 1 83 ? 62.407 25.135 10.619 0.49 24.28 80 ARG A O 1
ATOM 629 O O B ARG A 1 83 ? 62.127 24.537 10.527 0.51 21.16 80 ARG A O 1
ATOM 644 N N . PHE A 1 84 ? 61.810 24.772 12.769 1.00 17.79 81 PHE A N 1
ATOM 645 C CA . PHE A 1 84 ? 60.504 25.411 12.638 1.00 16.80 81 PHE A CA 1
ATOM 646 C C . PHE A 1 84 ? 60.567 26.762 13.353 1.00 21.32 81 PHE A C 1
ATOM 647 O O . PHE A 1 84 ? 60.775 26.807 14.574 1.00 22.37 81 PHE A O 1
ATOM 655 N N . VAL A 1 85 ? 60.435 27.847 12.582 1.00 15.52 82 VAL A N 1
ATOM 656 C CA . VAL A 1 85 ? 60.692 29.199 13.070 1.00 14.50 82 VAL A CA 1
ATOM 657 C C . VAL A 1 85 ? 59.403 30.003 13.080 1.00 18.32 82 VAL A C 1
ATOM 658 O O . VAL A 1 85 ? 58.712 30.085 12.047 1.00 18.74 82 VAL A O 1
ATOM 662 N N . SER A 1 86 ? 59.057 30.596 14.226 1.00 16.14 83 SER A N 1
ATOM 663 C CA . SER A 1 86 ? 57.833 31.424 14.279 1.00 18.33 83 SER A CA 1
ATOM 664 C C . SER A 1 86 ? 57.944 32.633 13.389 1.00 19.59 83 SER A C 1
ATOM 665 O O . SER A 1 86 ? 58.951 33.360 13.440 1.00 20.75 83 SER A O 1
ATOM 668 N N . ALA A 1 87 ? 56.906 32.883 12.583 1.00 17.89 84 ALA A N 1
ATOM 669 C CA . ALA A 1 87 ? 56.895 34.028 11.680 1.00 18.26 84 ALA A CA 1
ATOM 670 C C . ALA A 1 87 ? 56.058 35.158 12.229 1.00 20.46 84 ALA A C 1
ATOM 671 O O . ALA A 1 87 ? 55.882 36.175 11.567 1.00 22.02 84 ALA A O 1
ATOM 673 N N . ILE A 1 88 ? 55.518 34.961 13.421 1.00 18.91 85 ILE A N 1
ATOM 674 C CA . ILE A 1 88 ? 54.652 35.954 14.050 1.00 16.48 85 ILE A CA 1
ATOM 675 C C . ILE A 1 88 ? 54.823 35.738 15.548 1.00 22.94 85 ILE A C 1
ATOM 676 O O . ILE A 1 88 ? 55.167 34.634 15.973 1.00 20.26 85 ILE A O 1
ATOM 681 N N . GLY A 1 89 ? 54.656 36.794 16.332 1.00 18.71 86 GLY A N 1
ATOM 682 C CA . GLY A 1 89 ? 54.882 36.740 17.782 1.00 21.34 86 GLY A CA 1
ATOM 683 C C . GLY A 1 89 ? 53.834 35.925 18.526 1.00 20.12 86 GLY A C 1
ATOM 684 O O . GLY A 1 89 ? 52.884 35.383 17.924 1.00 18.20 86 GLY A O 1
ATOM 685 N N . GLY A 1 90 ? 53.965 35.868 19.849 1.00 18.94 87 GLY A N 1
ATOM 686 C CA . GLY A 1 90 ? 53.096 35.024 20.650 1.00 20.50 87 GLY A CA 1
ATOM 687 C C . GLY A 1 90 ? 51.860 35.703 21.188 1.00 22.66 87 GLY A C 1
ATOM 688 O O . GLY A 1 90 ? 51.782 36.907 21.280 1.00 26.30 87 GLY A O 1
ATOM 689 N N A THR A 1 91 ? 50.910 34.875 21.603 0.57 29.96 88 THR A N 1
ATOM 690 N N B THR A 1 91 ? 50.856 34.928 21.559 0.43 30.54 88 THR A N 1
ATOM 691 C CA A THR A 1 91 ? 49.644 35.344 22.139 0.57 36.79 88 THR A CA 1
ATOM 692 C CA B THR A 1 91 ? 49.716 35.563 22.201 0.43 34.79 88 THR A CA 1
ATOM 693 C C A THR A 1 91 ? 49.494 34.855 23.583 0.57 44.28 88 THR A C 1
ATOM 694 C C B THR A 1 91 ? 49.399 34.868 23.516 0.43 43.13 88 THR A C 1
ATOM 695 O O A THR A 1 91 ? 50.007 33.792 23.924 0.57 44.71 88 THR A O 1
ATOM 696 O O B THR A 1 91 ? 49.694 33.689 23.695 0.43 44.52 88 THR A O 1
ATOM 703 N N . HIS A 1 92 ? 48.824 35.628 24.437 1.00 49.65 89 HIS A N 1
ATOM 704 C CA . HIS A 1 92 ? 48.587 35.168 25.807 1.00 58.77 89 HIS A CA 1
ATOM 705 C C . HIS A 1 92 ? 47.347 34.302 25.911 1.00 58.32 89 HIS A C 1
ATOM 706 O O . HIS A 1 92 ? 47.079 33.521 25.006 1.00 63.24 89 HIS A O 1
ATOM 713 N N . ILE A 1 97 ? 43.136 31.718 19.781 1.00 66.72 94 ILE A N 1
ATOM 714 C CA . ILE A 1 97 ? 44.175 31.678 18.748 1.00 67.98 94 ILE A CA 1
ATOM 715 C C . ILE A 1 97 ? 45.317 30.715 19.079 1.00 55.50 94 ILE A C 1
ATOM 716 O O . ILE A 1 97 ? 45.937 30.813 20.148 1.00 59.95 94 ILE A O 1
ATOM 721 N N . ILE A 1 98 ? 45.601 29.787 18.167 1.00 40.29 95 ILE A N 1
ATOM 722 C CA . ILE A 1 98 ? 46.730 28.871 18.370 1.00 27.45 95 ILE A CA 1
ATOM 723 C C . ILE A 1 98 ? 48.036 29.552 17.902 1.00 24.08 95 ILE A C 1
ATOM 724 O O . ILE A 1 98 ? 48.190 29.903 16.736 1.00 22.75 95 ILE A O 1
ATOM 729 N N . ASN A 1 99 ? 48.911 29.775 18.809 1.00 22.88 96 ASN A N 1
ATOM 730 C CA . ASN A 1 99 ? 50.136 30.470 18.643 1.00 21.81 96 ASN A CA 1
ATOM 731 C C . ASN A 1 99 ? 51.116 29.833 17.636 1.00 21.51 96 ASN A C 1
ATOM 732 O O . ASN A 1 99 ? 51.299 28.683 17.710 1.00 20.72 96 ASN A O 1
ATOM 737 N N . ALA A 1 100 ? 51.805 30.595 16.790 1.00 20.27 97 ALA A N 1
ATOM 738 C CA . ALA A 1 100 ? 52.784 29.988 15.909 1.00 22.86 97 ALA A CA 1
ATOM 739 C C . ALA A 1 100 ? 53.873 29.254 16.699 1.00 16.37 97 ALA A C 1
ATOM 740 O O . ALA A 1 100 ? 54.363 28.227 16.265 1.00 18.39 97 ALA A O 1
ATOM 742 N N . ASP A 1 101 ? 54.269 29.814 17.839 1.00 19.13 98 ASP A N 1
ATOM 743 C CA . ASP A 1 101 ? 55.293 29.203 18.666 1.00 20.94 98 ASP A CA 1
ATOM 744 C C . ASP A 1 101 ? 54.865 27.794 19.111 1.00 20.81 98 ASP A C 1
ATOM 745 O O . ASP A 1 101 ? 55.649 26.831 19.027 1.00 21.76 98 ASP A O 1
ATOM 750 N N . HIS A 1 102 ? 53.646 27.664 19.633 1.00 19.11 99 HIS A N 1
ATOM 751 C CA . HIS A 1 102 ? 53.144 26.343 20.031 1.00 21.25 99 HIS A CA 1
ATOM 752 C C . HIS A 1 102 ? 53.127 25.373 18.851 1.00 22.07 99 HIS A C 1
ATOM 753 O O . HIS A 1 102 ? 53.557 24.234 18.977 1.00 23.14 99 HIS A O 1
ATOM 760 N N . ILE A 1 103 ? 52.676 25.852 17.696 1.00 15.76 100 ILE A N 1
ATOM 761 C CA . ILE A 1 103 ? 52.670 25.028 16.494 1.00 18.59 100 ILE A CA 1
ATOM 762 C C . ILE A 1 103 ? 54.088 24.577 16.127 1.00 16.82 100 ILE A C 1
ATOM 763 O O . ILE A 1 103 ? 54.295 23.403 15.826 1.00 17.83 100 ILE A O 1
ATOM 768 N N . CYS A 1 104 ? 55.064 25.484 16.199 1.00 18.78 101 CYS A N 1
ATOM 769 C CA . CYS A 1 104 ? 56.437 25.102 15.847 1.00 15.27 101 CYS A CA 1
ATOM 770 C C . CYS A 1 104 ? 56.933 24.015 16.807 1.00 19.27 101 CYS A C 1
ATOM 771 O O . CYS A 1 104 ? 57.611 23.055 16.392 1.00 19.66 101 CYS A O 1
ATOM 774 N N . ARG A 1 105 ? 56.620 24.166 18.084 1.00 18.55 102 ARG A N 1
ATOM 775 C CA . ARG A 1 105 ? 57.046 23.146 19.043 1.00 18.07 102 ARG A CA 1
ATOM 776 C C . ARG A 1 105 ? 56.463 21.766 18.723 1.00 21.48 102 ARG A C 1
ATOM 777 O O . ARG A 1 105 ? 57.153 20.734 18.812 1.00 22.38 102 ARG A O 1
ATOM 785 N N . ARG A 1 106 ? 55.192 21.752 18.344 1.00 20.85 103 ARG A N 1
ATOM 786 C CA . ARG A 1 106 ? 54.529 20.488 17.987 1.00 20.99 103 ARG A CA 1
ATOM 787 C C . ARG A 1 106 ? 55.079 19.903 16.691 1.00 19.71 103 ARG A C 1
ATOM 788 O O . ARG A 1 106 ? 55.269 18.688 16.586 1.00 21.77 103 ARG A O 1
ATOM 796 N N . LEU A 1 107 ? 55.321 20.762 15.724 1.00 17.70 104 LEU A N 1
ATOM 797 C CA . LEU A 1 107 ? 55.989 20.350 14.475 1.00 20.62 104 LEU A CA 1
ATOM 798 C C . LEU A 1 107 ? 57.382 19.773 14.753 1.00 23.99 104 LEU A C 1
ATOM 799 O O . LEU A 1 107 ? 57.742 18.747 14.215 1.00 21.93 104 LEU A O 1
ATOM 804 N N . ALA A 1 108 ? 58.184 20.437 15.581 1.00 19.08 105 ALA A N 1
ATOM 805 C CA . ALA A 1 108 ? 59.501 19.893 15.893 1.00 20.58 105 ALA A CA 1
ATOM 806 C C . ALA A 1 108 ? 59.419 18.505 16.519 1.00 26.38 105 ALA A C 1
ATOM 807 O O . ALA A 1 108 ? 60.224 17.616 16.251 1.00 26.75 105 ALA A O 1
ATOM 809 N N . LYS A 1 109 ? 58.424 18.303 17.364 1.00 22.10 106 LYS A N 1
ATOM 810 C CA . LYS A 1 109 ? 58.296 17.004 17.979 1.00 24.03 106 LYS A CA 1
ATOM 811 C C . LYS A 1 109 ? 57.929 15.937 16.964 1.00 27.17 106 LYS A C 1
ATOM 812 O O . LYS A 1 109 ? 58.457 14.810 17.001 1.00 27.76 106 LYS A O 1
ATOM 818 N N . LYS A 1 110 ? 57.003 16.292 16.085 1.00 21.63 107 LYS A N 1
ATOM 819 C CA . LYS A 1 110 ? 56.469 15.393 15.054 1.00 22.46 107 LYS A CA 1
ATOM 820 C C . LYS A 1 110 ? 57.505 14.991 14.016 1.00 25.74 107 LYS A C 1
ATOM 821 O O . LYS A 1 110 ? 57.638 13.804 13.683 1.00 25.74 107 LYS A O 1
ATOM 827 N N . TYR A 1 111 ? 58.246 15.986 13.511 1.00 20.10 108 TYR A N 1
ATOM 828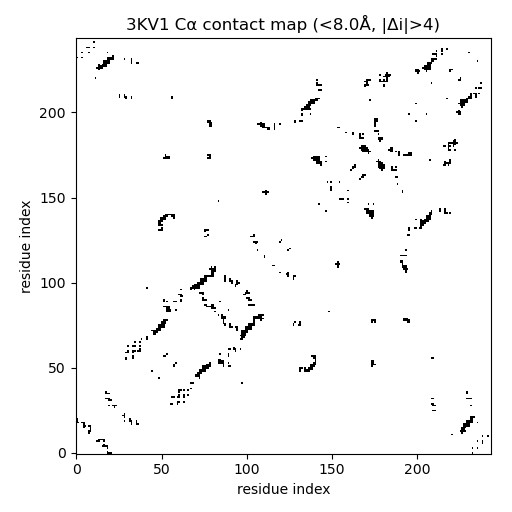 C CA . TYR A 1 111 ? 59.168 15.757 12.392 1.00 21.31 108 TYR A CA 1
ATOM 829 C C . TYR A 1 111 ? 60.574 15.450 12.868 1.00 25.68 108 TYR A C 1
ATOM 830 O O . TYR A 1 111 ? 61.432 15.075 12.071 1.00 25.82 108 TYR A O 1
ATOM 839 N N . GLY A 1 112 ? 60.788 15.588 14.169 1.00 25.84 109 GLY A N 1
ATOM 840 C CA . GLY A 1 112 ? 62.089 15.317 14.749 1.00 38.01 109 GLY A CA 1
ATOM 841 C C . GLY A 1 112 ? 63.160 16.391 14.630 1.00 37.79 109 GLY A C 1
ATOM 842 O O . GLY A 1 112 ? 64.347 16.058 14.503 1.00 44.70 109 GLY A O 1
ATOM 843 N N . GLY A 1 113 ? 62.796 17.661 14.701 1.00 32.42 110 GLY A N 1
ATOM 844 C CA . GLY A 1 113 ? 63.802 18.724 14.663 1.00 32.90 110 GLY A CA 1
ATOM 845 C C . GLY A 1 113 ? 63.741 19.720 15.821 1.00 32.29 110 GLY A C 1
ATOM 846 O O . GLY A 1 113 ? 63.578 19.316 16.971 1.00 28.72 110 GLY A O 1
ATOM 847 N N . SER A 1 114 ? 63.864 21.020 15.529 1.00 24.49 111 SER A N 1
ATOM 848 C CA . SER A 1 114 ? 63.902 22.036 16.568 1.00 23.44 111 SER A CA 1
ATOM 849 C C . SER A 1 114 ? 62.982 23.196 16.271 1.00 22.44 111 SER A C 1
ATOM 850 O O . SER A 1 114 ? 62.545 23.360 15.136 1.00 24.03 111 SER A O 1
ATOM 853 N N . SER A 1 115 ? 62.698 24.013 17.274 1.00 21.53 112 SER A N 1
ATOM 854 C CA . SER A 1 115 ? 61.864 25.175 16.986 1.00 18.07 112 SER A CA 1
ATOM 855 C C . SER A 1 115 ? 62.573 26.420 17.457 1.00 21.35 112 SER A C 1
ATOM 856 O O . SER A 1 115 ? 63.379 26.358 18.392 1.00 25.53 112 SER A O 1
ATOM 859 N N A GLU A 1 116 ? 62.223 27.555 16.863 0.52 18.80 113 GLU A N 1
ATOM 860 N N B GLU A 1 116 ? 62.304 27.536 16.801 0.48 19.64 113 GLU A N 1
ATOM 861 C CA A GLU A 1 116 ? 62.892 28.825 17.150 0.52 21.50 113 GLU A CA 1
ATOM 862 C CA B GLU A 1 116 ? 62.887 28.805 17.201 0.48 21.36 113 GLU A CA 1
ATOM 863 C C A GLU A 1 116 ? 61.835 29.910 17.418 0.52 21.98 113 GLU A C 1
ATOM 864 C C B GLU A 1 116 ? 61.717 29.728 17.506 0.48 21.94 113 GLU A C 1
ATOM 865 O O A GLU A 1 116 ? 61.084 30.315 16.519 0.52 21.99 113 GLU A O 1
ATOM 866 O O B GLU A 1 116 ? 60.778 29.842 16.723 0.48 18.10 113 GLU A O 1
ATOM 877 N N . THR A 1 117 ? 61.768 30.354 18.669 1.00 21.50 114 THR A N 1
ATOM 878 C CA . THR A 1 117 ? 60.697 31.270 19.103 1.00 20.64 114 THR A CA 1
ATOM 879 C C . THR A 1 117 ? 60.978 32.721 18.684 1.00 21.00 114 THR A C 1
ATOM 880 O O . THR A 1 117 ? 62.137 33.157 18.675 1.00 21.77 114 THR A O 1
ATOM 884 N N . LEU A 1 118 ? 59.924 33.445 18.298 1.00 20.04 115 LEU A N 1
ATOM 885 C CA . LEU A 1 118 ? 60.038 34.892 18.117 1.00 21.12 115 LEU A CA 1
ATOM 886 C C . LEU A 1 118 ? 59.682 35.492 19.474 1.00 23.08 115 LEU A C 1
ATOM 887 O O . LEU A 1 118 ? 58.537 35.335 19.917 1.00 20.65 115 LEU A O 1
ATOM 892 N N . TYR A 1 119 ? 60.666 36.105 20.168 1.00 20.79 116 TYR A N 1
ATOM 893 C CA . TYR A 1 119 ? 60.450 36.636 21.527 1.00 22.44 116 TYR A CA 1
ATOM 894 C C . TYR A 1 119 ? 59.794 38.014 21.536 1.00 20.09 116 TYR A C 1
ATOM 895 O O . TYR A 1 119 ? 60.406 39.010 21.971 1.00 19.75 116 TYR A O 1
ATOM 904 N N . ALA A 1 120 ? 58.551 38.074 21.047 1.00 18.84 117 ALA A N 1
ATOM 905 C CA . ALA A 1 120 ? 57.784 39.297 21.021 1.00 16.56 117 ALA A CA 1
ATOM 906 C C . ALA A 1 120 ? 56.319 38.889 20.944 1.00 17.46 117 ALA A C 1
ATOM 907 O O . ALA A 1 120 ? 55.996 37.806 20.431 1.00 20.39 117 ALA A O 1
ATOM 909 N N . PRO A 1 121 ? 55.436 39.757 21.416 1.00 21.54 118 PRO A N 1
ATOM 910 C CA . PRO A 1 121 ? 54.017 39.417 21.253 1.00 20.13 118 PRO A CA 1
ATOM 911 C C . PRO A 1 121 ? 53.575 39.538 19.781 1.00 22.32 118 PRO A C 1
ATOM 912 O O . PRO A 1 121 ? 54.172 40.289 19.006 1.00 21.21 118 PRO A O 1
ATOM 916 N N . ALA A 1 122 ? 52.504 38.844 19.440 1.00 18.73 119 ALA A N 1
ATOM 917 C CA . ALA A 1 122 ? 51.938 38.928 18.076 1.00 20.20 119 ALA A CA 1
ATOM 918 C C . ALA A 1 122 ? 51.385 40.321 17.798 1.00 21.97 119 ALA A C 1
ATOM 919 O O . ALA A 1 122 ? 51.523 40.844 16.683 1.00 22.29 119 ALA A O 1
ATOM 921 N N . TYR A 1 123 ? 50.761 40.929 18.806 1.00 21.87 120 TYR A N 1
ATOM 922 C CA . TYR A 1 123 ? 49.996 42.178 18.616 1.00 25.00 120 TYR A CA 1
ATOM 923 C C . TYR A 1 123 ? 50.426 43.278 19.558 1.00 28.48 120 TYR A C 1
ATOM 924 O O . TYR A 1 123 ? 50.797 43.007 20.706 1.00 26.41 120 TYR A O 1
ATOM 933 N N . VAL A 1 124 ? 50.365 44.521 19.079 1.00 24.55 121 VAL A N 1
ATOM 934 C CA . VAL A 1 124 ? 50.603 45.667 19.945 1.00 24.09 121 VAL A CA 1
ATOM 935 C C . VAL A 1 124 ? 49.531 46.712 19.607 1.00 28.12 121 VAL A C 1
ATOM 936 O O . VAL A 1 124 ? 48.897 46.645 18.556 1.00 29.29 121 VAL A O 1
ATOM 940 N N A ASN A 1 125 ? 49.319 47.666 20.503 0.66 25.95 122 ASN A N 1
ATOM 941 N N B ASN A 1 125 ? 49.328 47.641 20.535 0.34 27.05 122 ASN A N 1
ATOM 942 C CA A ASN A 1 125 ? 48.256 48.644 20.300 0.66 30.39 122 ASN A CA 1
ATOM 943 C CA B ASN A 1 125 ? 48.286 48.652 20.422 0.34 30.88 122 ASN A CA 1
ATOM 944 C C A ASN A 1 125 ? 48.704 49.930 19.598 0.66 30.48 122 ASN A C 1
ATOM 945 C C B ASN A 1 125 ? 48.656 49.782 19.467 0.34 30.37 122 ASN A C 1
ATOM 946 O O A ASN A 1 125 ? 47.918 50.878 19.459 0.66 31.55 122 ASN A O 1
ATOM 947 O O B ASN A 1 125 ? 47.774 50.473 18.944 0.34 30.26 122 ASN A O 1
ATOM 956 N N A ASP A 1 126 ? 49.952 49.951 19.133 0.66 29.46 123 ASP A N 1
ATOM 957 N N B ASP A 1 126 ? 49.957 49.961 19.238 0.34 30.50 123 ASP A N 1
ATOM 958 C CA A ASP A 1 126 ? 50.538 51.176 18.578 0.66 34.98 123 ASP A CA 1
ATOM 959 C CA B ASP A 1 126 ? 50.471 51.145 18.544 0.34 34.12 123 ASP A CA 1
ATOM 960 C C A ASP A 1 126 ? 51.737 50.854 17.691 0.66 34.25 123 ASP A C 1
ATOM 961 C C B ASP A 1 126 ? 51.672 50.792 17.663 0.34 33.46 123 ASP A C 1
ATOM 962 O O A ASP A 1 126 ? 52.635 50.129 18.098 0.66 30.41 123 ASP A O 1
ATOM 963 O O B ASP A 1 126 ? 52.511 49.986 18.050 0.34 30.57 123 ASP A O 1
ATOM 972 N N . PRO A 1 127 ? 51.758 51.401 16.471 1.00 29.81 124 PRO A N 1
ATOM 973 C CA . PRO A 1 127 ? 52.883 51.117 15.572 1.00 31.47 124 PRO A CA 1
ATOM 974 C C . PRO A 1 127 ? 54.231 51.584 16.151 1.00 31.87 124 PRO A C 1
ATOM 975 O O . PRO A 1 127 ? 55.257 51.056 15.733 1.00 33.96 124 PRO A O 1
ATOM 979 N N . SER A 1 128 ? 54.251 52.551 17.067 1.00 35.01 125 SER A N 1
ATOM 980 C CA . SER A 1 128 ? 55.547 52.908 17.688 1.00 35.41 125 SER A CA 1
ATOM 981 C C . SER A 1 128 ? 56.084 51.804 18.566 1.00 37.18 125 SER A C 1
ATOM 982 O O . SER A 1 128 ? 57.311 51.623 18.665 1.00 38.20 125 SER A O 1
ATOM 985 N N . LEU A 1 129 ? 55.181 51.064 19.212 1.00 31.31 126 LEU A N 1
ATOM 986 C CA . LEU A 1 129 ? 55.606 49.938 20.029 1.00 37.39 126 LEU A CA 1
ATOM 987 C C . LEU A 1 129 ? 56.055 48.824 19.083 1.00 35.78 126 LEU A C 1
ATOM 988 O O . LEU A 1 129 ? 57.071 48.180 19.327 1.00 36.33 126 LEU A O 1
ATOM 993 N N . ARG A 1 130 ? 55.321 48.634 17.981 1.00 31.27 127 ARG A N 1
ATOM 994 C CA . ARG A 1 130 ? 55.730 47.699 16.941 1.00 29.25 127 ARG A CA 1
ATOM 995 C C . ARG A 1 130 ? 57.168 47.969 16.487 1.00 30.89 127 ARG A C 1
ATOM 996 O O . ARG A 1 130 ? 57.968 47.042 16.363 1.00 31.93 127 ARG A O 1
ATOM 1004 N N . SER A 1 131 ? 57.453 49.222 16.162 1.00 30.74 128 SER A N 1
ATOM 1005 C CA . SER A 1 131 ? 58.761 49.594 15.632 1.00 40.10 128 SER A CA 1
ATOM 1006 C C . SER A 1 131 ? 59.839 49.287 16.657 1.00 37.05 128 SER A C 1
ATOM 1007 O O . SER A 1 131 ? 60.912 48.788 16.311 1.00 35.07 128 SER A O 1
ATOM 1010 N N . ALA A 1 132 ? 59.549 49.591 17.917 1.00 34.53 129 ALA A N 1
ATOM 1011 C CA . ALA A 1 132 ? 60.534 49.350 18.984 1.00 38.91 129 ALA A CA 1
ATOM 1012 C C . ALA A 1 132 ? 60.882 47.866 19.110 1.00 34.69 129 ALA A C 1
ATOM 1013 O O . ALA A 1 132 ? 62.053 47.506 19.326 1.00 35.50 129 ALA A O 1
ATOM 1015 N N . PHE A 1 133 ? 59.887 46.991 18.964 1.00 28.56 130 PHE A N 1
ATOM 1016 C CA . PHE A 1 133 ? 60.155 45.568 19.033 1.00 24.64 130 PHE A CA 1
ATOM 1017 C C . PHE A 1 133 ? 60.887 45.093 17.790 1.00 28.16 130 PHE A C 1
ATOM 1018 O O . PHE A 1 133 ? 61.840 44.318 17.891 1.00 28.32 130 PHE A O 1
ATOM 1034 N N A GLU A 1 135 ? 62.896 46.615 15.834 0.53 31.41 132 GLU A N 1
ATOM 1035 N N B GLU A 1 135 ? 62.887 46.618 15.841 0.47 31.53 132 GLU A N 1
ATOM 1036 C CA A GLU A 1 135 ? 64.284 47.076 15.712 0.53 34.72 132 GLU A CA 1
ATOM 1037 C CA B GLU A 1 135 ? 64.269 47.113 15.754 0.47 35.09 132 GLU A CA 1
ATOM 1038 C C A GLU A 1 135 ? 65.224 46.345 16.681 0.53 32.83 132 GLU A C 1
ATOM 1039 C C B GLU A 1 135 ? 65.212 46.417 16.738 0.47 33.13 132 GLU A C 1
ATOM 1040 O O A GLU A 1 135 ? 66.451 46.485 16.607 0.53 35.48 132 GLU A O 1
ATOM 1041 O O B GLU A 1 135 ? 66.428 46.651 16.730 0.47 35.49 132 GLU A O 1
ATOM 1052 N N . HIS A 1 136 ? 64.649 45.580 17.597 1.00 29.34 133 HIS A N 1
ATOM 1053 C CA . HIS A 1 136 ? 65.429 44.905 18.632 1.00 27.74 133 HIS A CA 1
ATOM 1054 C C . HIS A 1 136 ? 66.234 43.731 18.056 1.00 27.93 133 HIS A C 1
ATOM 1055 O O . HIS A 1 136 ? 65.700 42.907 17.300 1.00 27.03 133 HIS A O 1
ATOM 1062 N N . ALA A 1 137 ? 67.516 43.665 18.405 1.00 28.94 134 ALA A N 1
ATOM 1063 C CA . ALA A 1 137 ? 68.413 42.657 17.825 1.00 31.05 134 ALA A CA 1
ATOM 1064 C C . ALA A 1 137 ? 67.895 41.202 17.957 1.00 28.80 134 ALA A C 1
ATOM 1065 O O . ALA A 1 137 ? 68.048 40.406 17.034 1.00 27.70 134 ALA A O 1
ATOM 1067 N N . THR A 1 138 ? 67.286 40.859 19.086 1.00 25.54 135 THR A N 1
ATOM 1068 C CA . THR A 1 138 ? 66.820 39.495 19.293 1.00 26.54 135 THR A CA 1
ATOM 1069 C C . THR A 1 138 ? 65.645 39.148 18.353 1.00 24.03 135 THR A C 1
ATOM 1070 O O . THR A 1 138 ? 65.567 38.017 17.832 1.00 24.88 135 THR A O 1
ATOM 1074 N N . ILE A 1 139 ? 64.751 40.120 18.148 1.00 26.83 136 ILE A N 1
ATOM 1075 C CA . ILE A 1 139 ? 63.596 39.967 17.265 1.00 25.99 136 ILE A CA 1
ATOM 1076 C C . ILE A 1 139 ? 64.070 39.946 15.811 1.00 24.52 136 ILE A C 1
ATOM 1077 O O . ILE A 1 139 ? 63.643 39.093 15.035 1.00 27.42 136 ILE A O 1
ATOM 1082 N N . LYS A 1 140 ? 65.021 40.816 15.468 1.00 24.17 137 LYS A N 1
ATOM 1083 C CA . LYS A 1 140 ? 65.499 40.897 14.090 1.00 26.86 137 LYS A CA 1
ATOM 1084 C C . LYS A 1 140 ? 66.187 39.601 13.692 1.00 27.98 137 LYS A C 1
ATOM 1085 O O . LYS A 1 140 ? 66.073 39.165 12.546 1.00 29.17 137 LYS A O 1
ATOM 1091 N N . GLU A 1 141 ? 66.874 38.965 14.633 1.00 27.60 138 GLU A N 1
ATOM 1092 C CA . GLU A 1 141 ? 67.611 37.761 14.295 1.00 28.09 138 GLU A CA 1
ATOM 1093 C C . GLU A 1 141 ? 66.643 36.648 13.916 1.00 27.70 138 GLU A C 1
ATOM 1094 O O . GLU A 1 141 ? 66.855 35.954 12.927 1.00 26.19 138 GLU A O 1
ATOM 1100 N N . THR A 1 142 ? 65.569 36.487 14.689 1.00 24.75 139 THR A N 1
ATOM 1101 C CA . THR A 1 142 ? 64.631 35.410 14.403 1.00 21.00 139 THR A CA 1
ATOM 1102 C C . THR A 1 142 ? 63.878 35.703 13.112 1.00 20.52 139 THR A C 1
ATOM 1103 O O . THR A 1 142 ? 63.641 34.802 12.305 1.00 23.65 139 THR A O 1
ATOM 1107 N N . LEU A 1 143 ? 63.471 36.949 12.928 1.00 23.15 140 LEU A N 1
ATOM 1108 C CA . LEU A 1 143 ? 62.775 37.308 11.690 1.00 24.84 140 LEU A CA 1
ATOM 1109 C C . LEU A 1 143 ? 63.674 37.073 10.474 1.00 24.07 140 LEU A C 1
ATOM 1110 O O . LEU A 1 143 ? 63.193 36.683 9.411 1.00 24.20 140 LEU A O 1
ATOM 1115 N N A SER A 1 144 ? 64.971 37.298 10.653 0.46 27.98 141 SER A N 1
ATOM 1116 N N B SER A 1 144 ? 64.978 37.298 10.626 0.54 28.12 141 SER A N 1
ATOM 1117 C CA A SER A 1 144 ? 65.946 37.028 9.609 0.46 28.05 141 SER A CA 1
ATOM 1118 C CA B SER A 1 144 ? 65.910 37.001 9.540 0.54 27.91 141 SER A CA 1
ATOM 1119 C C A SER A 1 144 ? 66.037 35.531 9.288 0.46 27.29 141 SER A C 1
ATOM 1120 C C B SER A 1 144 ? 65.991 35.503 9.264 0.54 27.56 141 SER A C 1
ATOM 1121 O O A SER A 1 144 ? 66.149 35.148 8.122 0.46 25.35 141 SER A O 1
ATOM 1122 O O B SER A 1 144 ? 66.050 35.090 8.106 0.54 24.62 141 SER A O 1
ATOM 1127 N N . GLN A 1 145 ? 65.970 34.691 10.315 1.00 24.20 142 GLN A N 1
ATOM 1128 C CA . GLN A 1 145 ? 65.934 33.239 10.116 1.00 25.22 142 GLN A CA 1
ATOM 1129 C C . GLN A 1 145 ? 64.649 32.812 9.379 1.00 22.74 142 GLN A C 1
ATOM 1130 O O . GLN A 1 145 ? 64.655 31.929 8.508 1.00 22.63 142 GLN A O 1
ATOM 1136 N N . ALA A 1 146 ? 63.540 33.454 9.700 1.00 21.31 143 ALA A N 1
ATOM 1137 C CA . ALA A 1 146 ? 62.294 33.034 9.081 1.00 23.62 143 ALA A CA 1
ATOM 1138 C C . ALA A 1 146 ? 62.310 33.470 7.618 1.00 23.24 143 ALA A C 1
ATOM 1139 O O . ALA A 1 146 ? 61.816 32.770 6.751 1.00 21.71 143 ALA A O 1
ATOM 1141 N N . ARG A 1 147 ? 62.928 34.617 7.335 1.00 20.87 144 ARG A N 1
ATOM 1142 C CA . ARG A 1 147 ? 62.927 35.202 5.989 1.00 26.32 144 ARG A CA 1
ATOM 1143 C C . ARG A 1 147 ? 63.741 34.313 5.069 1.00 22.88 144 ARG A C 1
ATOM 1144 O O . ARG A 1 147 ? 63.480 34.214 3.862 1.00 23.38 144 ARG A O 1
ATOM 1152 N N . LYS A 1 148 ? 64.731 33.655 5.661 1.00 22.84 145 LYS A N 1
ATOM 1153 C CA . LYS A 1 148 ? 65.662 32.823 4.930 1.00 22.64 145 LYS A CA 1
ATOM 1154 C C . LYS A 1 148 ? 65.216 31.356 4.885 1.00 21.32 145 LYS A C 1
ATOM 1155 O O . LYS A 1 148 ? 65.989 30.480 4.516 1.00 23.44 145 LYS A O 1
ATOM 1161 N N . ALA A 1 149 ? 63.968 31.057 5.274 1.00 19.10 146 ALA A N 1
ATOM 1162 C CA . ALA A 1 149 ? 63.509 29.674 5.264 1.00 21.13 146 ALA A CA 1
ATOM 1163 C C . ALA A 1 149 ? 63.214 29.187 3.846 1.00 17.76 146 ALA A C 1
ATOM 1164 O O . ALA A 1 149 ? 62.798 29.952 2.979 1.00 21.41 146 ALA A O 1
ATOM 1166 N N . GLU A 1 150 ? 63.378 27.888 3.653 1.00 19.83 147 GLU A N 1
ATOM 1167 C CA . GLU A 1 150 ? 63.015 27.226 2.408 1.00 20.01 147 GLU A CA 1
ATOM 1168 C C . GLU A 1 150 ? 61.484 27.147 2.209 1.00 19.52 147 GLU A C 1
ATOM 1169 O O . GLU A 1 150 ? 61.019 27.151 1.095 1.00 18.50 147 GLU A O 1
ATOM 1175 N N . PHE A 1 151 ? 60.735 26.998 3.303 1.00 17.41 148 PHE A N 1
ATOM 1176 C CA . PHE A 1 151 ? 59.272 26.863 3.263 1.00 17.66 148 PHE A CA 1
ATOM 1177 C C . PHE A 1 151 ? 58.614 27.878 4.166 1.00 15.07 148 PHE A C 1
ATOM 1178 O O . PHE A 1 151 ? 59.232 28.320 5.131 1.00 16.20 148 PHE A O 1
ATOM 1186 N N . ALA A 1 152 ? 57.327 28.173 3.894 1.00 18.32 149 ALA A N 1
ATOM 1187 C CA . ALA A 1 152 ? 56.486 28.853 4.879 1.00 16.91 149 ALA A CA 1
ATOM 1188 C C . ALA A 1 152 ? 55.208 28.048 4.973 1.00 16.27 149 ALA A C 1
ATOM 1189 O O . ALA A 1 152 ? 54.750 27.488 3.968 1.00 19.47 149 ALA A O 1
ATOM 1191 N N . LEU A 1 153 ? 54.643 27.949 6.166 1.00 15.36 150 LEU A N 1
ATOM 1192 C CA . LEU A 1 153 ? 53.404 27.210 6.331 1.00 15.90 150 LEU A CA 1
ATOM 1193 C C . LEU A 1 153 ? 52.402 28.229 6.888 1.00 16.64 150 LEU A C 1
ATOM 1194 O O . LEU A 1 153 ? 52.532 28.697 8.014 1.00 18.66 150 LEU A O 1
ATOM 1199 N N . VAL A 1 154 ? 51.447 28.647 6.066 1.00 16.44 151 VAL A N 1
ATOM 1200 C CA . VAL A 1 154 ? 50.570 29.728 6.504 1.00 16.95 151 VAL A CA 1
ATOM 1201 C C . VAL A 1 154 ? 49.119 29.431 6.165 1.00 18.50 151 VAL A C 1
ATOM 1202 O O . VAL A 1 154 ? 48.825 28.704 5.198 1.00 19.93 151 VAL A O 1
ATOM 1206 N N . GLY A 1 155 ? 48.209 30.001 6.938 1.00 17.45 152 GLY A N 1
ATOM 1207 C CA . GLY A 1 155 ? 46.797 29.858 6.621 1.00 17.79 152 GLY A CA 1
ATOM 1208 C C . GLY A 1 155 ? 46.347 31.122 5.928 1.00 18.51 152 GLY A C 1
ATOM 1209 O O . GLY A 1 155 ? 46.989 32.171 6.070 1.00 18.52 152 GLY A O 1
ATOM 1210 N N . ILE A 1 156 ? 45.250 31.051 5.166 1.00 19.88 153 ILE A N 1
ATOM 1211 C CA . ILE A 1 156 ? 44.676 32.269 4.592 1.00 16.88 153 ILE A CA 1
ATOM 1212 C C . ILE A 1 156 ? 43.412 32.534 5.402 1.00 20.10 153 ILE A C 1
ATOM 1213 O O . ILE A 1 156 ? 42.495 31.697 5.419 1.00 23.76 153 ILE A O 1
ATOM 1218 N N . GLY A 1 157 ? 43.353 33.670 6.078 1.00 22.41 154 GLY A N 1
ATOM 1219 C CA . GLY A 1 157 ? 42.236 33.912 6.975 1.00 24.83 154 GLY A CA 1
ATOM 1220 C C . GLY A 1 157 ? 41.303 34.942 6.385 1.00 26.25 154 GLY A C 1
ATOM 1221 O O . GLY A 1 157 ? 41.699 35.707 5.503 1.00 24.33 154 GLY A O 1
ATOM 1222 N N A ASP A 1 158 ? 40.051 34.950 6.833 0.62 22.25 155 ASP A N 1
ATOM 1223 N N B ASP A 1 158 ? 40.058 34.946 6.851 0.38 23.11 155 ASP A N 1
ATOM 1224 C CA A ASP A 1 158 ? 39.159 36.045 6.459 0.62 25.63 155 ASP A CA 1
ATOM 1225 C CA B ASP A 1 158 ? 39.146 36.034 6.518 0.38 27.20 155 ASP A CA 1
ATOM 1226 C C A ASP A 1 158 ? 39.120 37.058 7.606 0.62 30.65 155 ASP A C 1
ATOM 1227 C C B ASP A 1 158 ? 39.277 37.136 7.565 0.38 31.31 155 ASP A C 1
ATOM 1228 O O A ASP A 1 158 ? 39.575 36.763 8.717 0.62 30.62 155 ASP A O 1
ATOM 1229 O O B ASP A 1 158 ? 39.981 36.984 8.568 0.38 26.89 155 ASP A O 1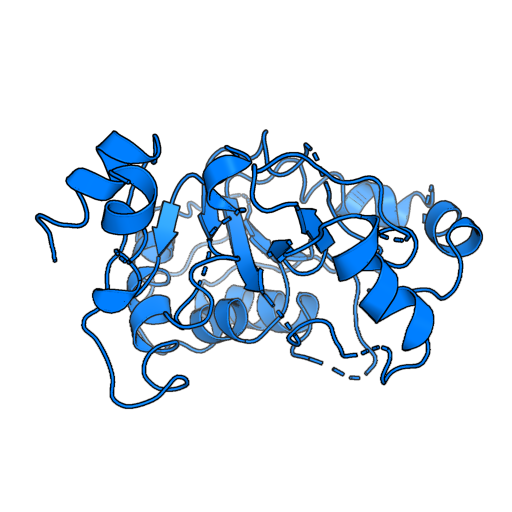
ATOM 1246 N N A ASP A 1 160 ? 37.094 38.032 9.654 0.48 44.65 157 ASP A N 1
ATOM 1247 N N B ASP A 1 160 ? 37.127 37.993 9.623 0.52 44.41 157 ASP A N 1
ATOM 1248 C CA A ASP A 1 160 ? 36.498 37.509 10.882 0.48 49.18 157 ASP A CA 1
ATOM 1249 C CA B ASP A 1 160 ? 36.453 37.478 10.807 0.52 49.85 157 ASP A CA 1
ATOM 1250 C C A ASP A 1 160 ? 37.498 36.701 11.694 0.48 51.76 157 ASP A C 1
ATOM 1251 C C B ASP A 1 160 ? 37.337 36.537 11.633 0.52 51.46 157 ASP A C 1
ATOM 1252 O O A ASP A 1 160 ? 37.487 36.737 12.925 0.48 52.64 157 ASP A O 1
ATOM 1253 O O B ASP A 1 160 ? 37.088 36.329 12.821 0.52 54.01 157 ASP A O 1
ATOM 1262 N N . GLU A 1 161 ? 38.369 35.974 11.004 1.00 45.25 158 GLU A N 1
ATOM 1263 C CA . GLU A 1 161 ? 39.326 35.128 11.689 1.00 45.16 158 GLU A CA 1
ATOM 1264 C C . GLU A 1 161 ? 40.320 35.978 12.476 1.00 49.28 158 GLU A C 1
ATOM 1265 O O . GLU A 1 161 ? 40.932 35.505 13.435 1.00 49.30 158 GLU A O 1
ATOM 1271 N N . ASN A 1 162 ? 40.486 37.233 12.064 1.00 48.97 159 ASN A N 1
ATOM 1272 C CA . ASN A 1 162 ? 41.389 38.152 12.763 1.00 53.50 159 ASN A CA 1
ATOM 1273 C C . ASN A 1 162 ? 40.748 38.973 13.882 1.00 59.12 159 ASN A C 1
ATOM 1274 O O . ASN A 1 162 ? 41.432 39.687 14.613 1.00 52.76 159 ASN A O 1
ATOM 1279 N N . SER A 1 163 ? 39.435 38.861 14.012 1.00 59.49 160 SER A N 1
ATOM 1280 C CA . SER A 1 163 ? 38.695 39.606 15.020 1.00 59.04 160 SER A CA 1
ATOM 1281 C C . SER A 1 163 ? 39.299 39.551 16.434 1.00 57.06 160 SER A C 1
ATOM 1282 O O . SER A 1 163 ? 38.958 40.377 17.277 1.00 59.56 160 SER A O 1
ATOM 1285 N N . HIS A 1 164 ? 40.173 38.583 16.710 1.00 53.75 161 HIS A N 1
ATOM 1286 C CA . HIS A 1 164 ? 40.832 38.535 18.021 1.00 52.23 161 HIS A CA 1
ATOM 1287 C C . HIS A 1 164 ? 41.714 39.754 18.311 1.00 43.64 161 HIS A C 1
ATOM 1288 O O . HIS A 1 164 ? 41.891 40.127 19.471 1.00 44.26 161 HIS A O 1
ATOM 1311 N N . VAL A 1 166 ? 40.845 42.585 17.820 1.00 39.38 163 VAL A N 1
ATOM 1312 C CA . VAL A 1 166 ? 39.866 43.501 18.380 1.00 40.33 163 VAL A CA 1
ATOM 1313 C C . VAL A 1 166 ? 39.432 43.036 19.763 1.00 44.17 163 VAL A C 1
ATOM 1314 O O . VAL A 1 166 ? 39.470 43.801 20.728 1.00 43.09 163 VAL A O 1
ATOM 1318 N N . LYS A 1 167 ? 39.046 41.771 19.861 1.00 49.33 164 LYS A N 1
ATOM 1319 C CA . LYS A 1 167 ? 38.560 41.254 21.132 1.00 56.67 164 LYS A CA 1
ATOM 1320 C C . LYS A 1 167 ? 39.640 41.324 22.214 1.00 47.87 164 LYS A C 1
ATOM 1321 O O . LYS A 1 167 ? 39.325 41.494 23.389 1.00 48.48 164 LYS A O 1
ATOM 1327 N N . LEU A 1 168 ? 40.909 41.255 21.809 1.00 43.06 165 LEU A N 1
ATOM 1328 C CA . LEU A 1 168 ? 42.017 41.374 22.764 1.00 46.73 165 LEU A CA 1
ATOM 1329 C C . LEU A 1 168 ? 42.418 42.823 23.084 1.00 45.07 165 LEU A C 1
ATOM 1330 O O . LEU A 1 168 ? 43.292 43.056 23.914 1.00 45.37 165 LEU A O 1
ATOM 1335 N N . GLY A 1 169 ? 41.792 43.792 22.423 1.00 43.06 166 GLY A N 1
ATOM 1336 C CA . GLY A 1 169 ? 41.984 45.194 22.758 1.00 45.43 166 GLY A CA 1
ATOM 1337 C C . GLY A 1 169 ? 43.111 45.916 22.034 1.00 43.84 166 GLY A C 1
ATOM 1338 O O . GLY A 1 169 ? 43.510 47.021 22.421 1.00 43.18 166 GLY A O 1
ATOM 1339 N N . PHE A 1 170 ? 43.626 45.316 20.968 1.00 36.03 167 PHE A N 1
ATOM 1340 C CA . PHE A 1 170 ? 44.747 45.933 20.266 1.00 34.05 167 PHE A CA 1
ATOM 1341 C C . PHE A 1 170 ? 44.291 46.869 19.131 1.00 33.40 167 PHE A C 1
ATOM 1342 O O . PHE A 1 170 ? 45.075 47.686 18.636 1.00 31.98 167 PHE A O 1
ATOM 1350 N N . PHE A 1 171 ? 43.025 46.760 18.742 1.00 29.33 168 PHE A N 1
ATOM 1351 C CA . PHE A 1 171 ? 42.505 47.483 17.579 1.00 29.81 168 PHE A CA 1
ATOM 1352 C C . PHE A 1 171 ? 41.015 47.707 17.867 1.00 30.51 168 PHE A C 1
ATOM 1353 O O . PHE A 1 171 ? 40.352 46.811 18.385 1.00 35.18 168 PHE A O 1
ATOM 1361 N N . THR A 1 172 ? 40.472 48.874 17.538 1.00 28.31 169 THR A N 1
ATOM 1362 C CA . THR A 1 172 ? 39.053 49.122 17.809 1.00 32.93 169 THR A CA 1
ATOM 1363 C C . THR A 1 172 ? 38.144 48.428 16.775 1.00 32.85 169 THR A C 1
ATOM 1364 O O . THR A 1 172 ? 38.543 48.213 15.639 1.00 31.84 169 THR A O 1
ATOM 1368 N N . PRO A 1 173 ? 36.908 48.083 17.175 1.00 31.76 170 PRO A N 1
ATOM 1369 C CA . PRO A 1 173 ? 35.925 47.576 16.204 1.00 31.77 170 PRO A CA 1
ATOM 1370 C C . PRO A 1 173 ? 35.771 48.558 15.036 1.00 32.78 170 PRO A C 1
ATOM 1371 O O . PRO A 1 173 ? 35.677 48.155 13.875 1.00 33.88 170 PRO A O 1
ATOM 1375 N N . LYS A 1 174 ? 35.726 49.849 15.350 1.00 29.52 171 LYS A N 1
ATOM 1376 C CA . LYS A 1 174 ? 35.611 50.872 14.313 1.00 28.38 171 LYS A CA 1
ATOM 1377 C C . LYS A 1 174 ? 36.780 50.785 13.322 1.00 30.73 171 LYS A C 1
ATOM 1378 O O . LYS A 1 174 ? 36.571 50.787 12.105 1.00 34.55 171 LYS A O 1
ATOM 1384 N N . GLU A 1 175 ? 38.004 50.687 13.844 1.00 30.95 172 GLU A N 1
ATOM 1385 C CA . GLU A 1 175 ? 39.194 50.541 12.995 1.00 32.61 172 GLU A CA 1
ATOM 1386 C C . GLU A 1 175 ? 39.132 49.278 12.129 1.00 33.41 172 GLU A C 1
ATOM 1387 O O . GLU A 1 175 ? 39.520 49.280 10.957 1.00 28.62 172 GLU A O 1
ATOM 1393 N N . PHE A 1 176 ? 38.630 48.202 12.720 1.00 28.21 173 PHE A N 1
ATOM 1394 C CA . PHE A 1 176 ? 38.491 46.920 12.024 1.00 30.30 173 PHE A CA 1
ATOM 1395 C C . PHE A 1 176 ? 37.540 46.989 10.820 1.00 32.67 173 PHE A C 1
ATOM 1396 O O . PHE A 1 176 ? 37.860 46.543 9.720 1.00 30.54 173 PHE A O 1
ATOM 1404 N N . VAL A 1 177 ? 36.359 47.575 11.013 1.00 27.41 174 VAL A N 1
ATOM 1405 C CA . VAL A 1 177 ? 35.435 47.698 9.909 1.00 26.69 174 VAL A CA 1
ATOM 1406 C C . VAL A 1 177 ? 36.042 48.592 8.855 1.00 28.72 174 VAL A C 1
ATOM 1407 O O . VAL A 1 177 ? 35.904 48.329 7.663 1.00 30.08 174 VAL A O 1
ATOM 1411 N N . GLU A 1 178 ? 36.732 49.647 9.292 1.00 30.90 175 GLU A N 1
ATOM 1412 C CA . GLU A 1 178 ? 37.376 50.572 8.355 1.00 31.55 175 GLU A CA 1
ATOM 1413 C C . GLU A 1 178 ? 38.527 49.961 7.547 1.00 31.40 175 GLU A C 1
ATOM 1414 O O . GLU A 1 178 ? 38.715 50.309 6.392 1.00 30.11 175 GLU A O 1
ATOM 1420 N N . ALA A 1 179 ? 39.265 49.026 8.134 1.00 29.52 176 ALA A N 1
ATOM 1421 C CA . ALA A 1 179 ? 40.281 48.283 7.374 1.00 30.43 176 ALA A CA 1
ATOM 1422 C C . ALA A 1 179 ? 39.655 47.563 6.174 1.00 28.99 176 ALA A C 1
ATOM 1423 O O . ALA A 1 179 ? 40.192 47.554 5.061 1.00 30.04 176 ALA A O 1
ATOM 1425 N N . ARG A 1 180 ? 38.499 46.963 6.401 1.00 26.74 177 ARG A N 1
ATOM 1426 C CA . ARG A 1 180 ? 37.771 46.318 5.311 1.00 28.45 177 ARG A CA 1
ATOM 1427 C C . ARG A 1 180 ? 37.174 47.313 4.329 1.00 29.72 177 ARG A C 1
ATOM 1428 O O . ARG A 1 180 ? 37.311 47.162 3.110 1.00 34.04 177 ARG A O 1
ATOM 1436 N N . LEU A 1 181 ? 36.477 48.317 4.853 1.00 26.81 178 LEU A N 1
ATOM 1437 C CA . LEU A 1 181 ? 35.693 49.204 4.012 1.00 30.22 178 LEU A CA 1
ATOM 1438 C C . LEU A 1 181 ? 36.533 50.278 3.310 1.00 35.99 178 LEU A C 1
ATOM 1439 O O . LEU A 1 181 ? 36.345 50.530 2.120 1.00 39.29 178 LEU A O 1
ATOM 1444 N N . ASN A 1 182 ? 37.433 50.927 4.048 1.00 30.16 179 ASN A N 1
ATOM 1445 C CA . ASN A 1 182 ? 38.231 52.013 3.487 1.00 30.56 179 ASN A CA 1
ATOM 1446 C C . ASN A 1 182 ? 39.436 51.467 2.749 1.00 36.76 179 ASN A C 1
ATOM 1447 O O . ASN A 1 182 ? 39.763 51.904 1.653 1.00 36.00 179 ASN A O 1
ATOM 1452 N N . ASP A 1 183 ? 40.110 50.513 3.375 1.00 30.69 180 ASP A N 1
ATOM 1453 C CA . ASP A 1 183 ? 41.366 50.015 2.834 1.00 27.64 180 ASP A CA 1
ATOM 1454 C C . ASP A 1 183 ? 41.259 48.754 2.005 1.00 28.43 180 ASP A C 1
ATOM 1455 O O . ASP A 1 183 ? 42.254 48.311 1.407 1.00 31.75 180 ASP A O 1
ATOM 1460 N N . GLY A 1 184 ? 40.057 48.172 1.985 1.00 27.39 181 GLY A N 1
ATOM 1461 C CA . GLY A 1 184 ? 39.755 47.068 1.090 1.00 29.60 181 GLY A CA 1
ATOM 1462 C C . GLY A 1 184 ? 40.386 45.727 1.456 1.00 26.80 181 GLY A C 1
ATOM 1463 O O . GLY A 1 184 ? 40.501 44.845 0.602 1.00 29.33 181 GLY A O 1
ATOM 1464 N N . ILE A 1 185 ? 40.782 45.564 2.718 1.00 21.41 182 ILE A N 1
ATOM 1465 C CA . ILE A 1 185 ? 41.364 44.285 3.164 1.00 20.38 182 ILE A CA 1
ATOM 1466 C C . ILE A 1 185 ? 40.303 43.197 3.121 1.00 25.47 182 ILE A C 1
ATOM 1467 O O . ILE A 1 185 ? 39.194 43.353 3.665 1.00 27.05 182 ILE A O 1
ATOM 1472 N N . VAL A 1 186 ? 40.619 42.088 2.481 1.00 21.34 183 VAL A N 1
ATOM 1473 C CA . VAL A 1 186 ? 39.688 40.978 2.459 1.00 24.61 183 VAL A CA 1
ATOM 1474 C C . VAL A 1 186 ? 40.252 39.723 3.130 1.00 23.47 183 VAL A C 1
ATOM 1475 O O . VAL A 1 186 ? 39.533 38.737 3.292 1.00 23.72 183 VAL A O 1
ATOM 1479 N N . GLY A 1 187 ? 41.525 39.726 3.495 1.00 25.67 184 GLY A N 1
ATOM 1480 C CA . GLY A 1 187 ? 42.079 38.538 4.127 1.00 22.31 184 GLY A CA 1
ATOM 1481 C C . GLY A 1 187 ? 43.460 38.746 4.699 1.00 25.25 184 GLY A C 1
ATOM 1482 O O . GLY A 1 187 ? 44.082 39.804 4.496 1.00 24.09 184 GLY A O 1
ATOM 1483 N N . ASP A 1 188 ? 43.921 37.749 5.461 1.00 24.34 185 ASP A N 1
ATOM 1484 C CA . ASP A 1 188 ? 45.304 37.755 5.937 1.00 25.67 185 ASP A CA 1
ATOM 1485 C C . ASP A 1 188 ? 45.986 36.483 5.491 1.00 24.09 185 ASP A C 1
ATOM 1486 O O . ASP A 1 188 ? 45.343 35.466 5.179 1.00 23.16 185 ASP A O 1
ATOM 1491 N N . ILE A 1 189 ? 47.305 36.558 5.480 1.00 20.41 186 ILE A N 1
ATOM 1492 C CA . ILE A 1 189 ? 48.147 35.393 5.287 1.00 21.43 186 ILE A CA 1
ATOM 1493 C C . ILE A 1 189 ? 49.070 35.240 6.475 1.00 19.60 186 ILE A C 1
ATOM 1494 O O . ILE A 1 189 ? 49.813 36.165 6.823 1.00 23.69 186 ILE A O 1
ATOM 1499 N N . GLY A 1 190 ? 49.017 34.058 7.089 1.00 20.82 187 GLY A N 1
ATOM 1500 C CA . GLY A 1 190 ? 49.862 33.696 8.213 1.00 22.73 187 GLY A CA 1
ATOM 1501 C C . GLY A 1 190 ? 49.527 34.395 9.523 1.00 24.20 187 GLY A C 1
ATOM 1502 O O . GLY A 1 190 ? 50.151 34.126 10.576 1.00 23.21 187 GLY A O 1
ATOM 1503 N N . GLY A 1 191 ? 48.537 35.276 9.477 1.00 20.58 188 GLY A N 1
ATOM 1504 C CA . GLY A 1 191 ? 48.246 36.159 10.599 1.00 20.33 188 GLY A CA 1
ATOM 1505 C C . GLY A 1 191 ? 48.973 37.483 10.591 1.00 23.82 188 GLY A C 1
ATOM 1506 O O . GLY A 1 191 ? 48.631 38.416 11.345 1.00 23.78 188 GLY A O 1
ATOM 1507 N N . PHE A 1 192 ? 49.973 37.597 9.726 1.00 19.48 189 PHE A N 1
ATOM 1508 C CA . PHE A 1 192 ? 50.921 38.711 9.839 1.00 21.69 189 PHE A CA 1
ATOM 1509 C C . PHE A 1 192 ? 50.876 39.752 8.738 1.00 23.65 189 PHE A C 1
ATOM 1510 O O . PHE A 1 192 ? 51.524 40.803 8.862 1.00 24.55 189 PHE A O 1
ATOM 1518 N N . ASP A 1 193 ? 50.173 39.470 7.637 1.00 22.74 190 ASP A N 1
ATOM 1519 C CA . ASP A 1 193 ? 50.002 40.506 6.610 1.00 23.73 190 ASP A CA 1
ATOM 1520 C C . ASP A 1 193 ? 48.652 40.357 5.911 1.00 20.31 190 ASP A C 1
ATOM 1521 O O . ASP A 1 193 ? 48.005 39.317 5.988 1.00 21.65 190 ASP A O 1
ATOM 1526 N N . PHE A 1 194 ? 48.239 41.427 5.261 1.00 21.58 191 PHE A N 1
ATOM 1527 C CA . PHE A 1 194 ? 46.846 41.593 4.854 1.00 21.47 191 PHE A CA 1
ATOM 1528 C C . PHE A 1 194 ? 46.821 42.049 3.401 1.00 25.43 191 PHE A C 1
ATOM 1529 O O . PHE A 1 194 ? 47.731 42.764 2.950 1.00 26.81 191 PHE A O 1
ATOM 1537 N N . PHE A 1 195 ? 45.791 41.655 2.668 1.00 21.80 192 PHE A N 1
ATOM 1538 C CA . PHE A 1 195 ? 45.733 41.985 1.247 1.00 27.18 192 PHE A CA 1
ATOM 1539 C C . PHE A 1 195 ? 44.325 42.366 0.781 1.00 23.85 192 PHE A C 1
ATOM 1540 O O . PHE A 1 195 ? 43.324 42.057 1.449 1.00 27.11 192 PHE A O 1
ATOM 1548 N N . LYS A 1 196 ? 44.249 42.984 -0.402 1.00 27.58 193 LYS A N 1
ATOM 1549 C CA . LYS A 1 196 ? 42.982 43.344 -1.017 1.00 26.88 193 LYS A CA 1
ATOM 1550 C C . LYS A 1 196 ? 42.571 42.259 -1.990 1.00 32.54 193 LYS A C 1
ATOM 1551 O O . LYS A 1 196 ? 43.335 41.318 -2.274 1.00 26.83 193 LYS A O 1
ATOM 1557 N N . LEU A 1 197 ? 41.354 42.370 -2.492 1.00 27.25 194 LEU A N 1
ATOM 1558 C CA . LEU A 1 197 ? 40.856 41.333 -3.395 1.00 31.39 194 LEU A CA 1
ATOM 1559 C C . LEU A 1 197 ? 41.680 41.236 -4.683 1.00 28.57 194 LEU A C 1
ATOM 1560 O O . LEU A 1 197 ? 41.803 40.145 -5.257 1.00 31.09 194 LEU A O 1
ATOM 1565 N N . ASP A 1 198 ? 42.285 42.353 -5.097 1.00 26.13 195 ASP A N 1
ATOM 1566 C CA . ASP A 1 198 ? 43.112 42.374 -6.305 1.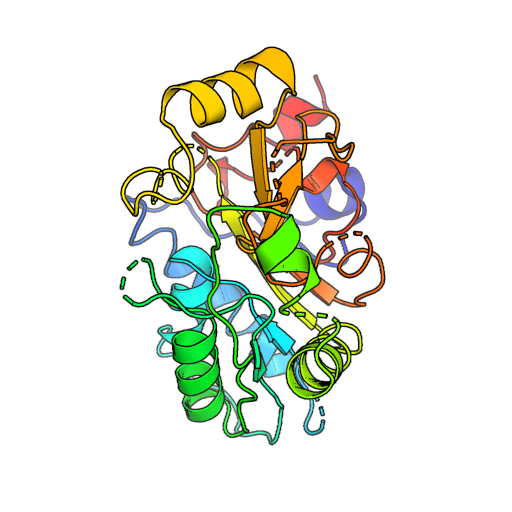00 29.32 195 ASP A CA 1
ATOM 1567 C C . ASP A 1 198 ? 44.572 41.926 -6.058 1.00 28.55 195 ASP A C 1
ATOM 1568 O O . ASP A 1 198 ? 45.387 41.896 -6.989 1.00 33.24 195 ASP A O 1
ATOM 1573 N N . GLY A 1 199 ? 44.895 41.572 -4.812 1.00 26.25 196 GLY A N 1
ATOM 1574 C CA . GLY A 1 199 ? 46.196 41.005 -4.503 1.00 29.69 196 GLY A CA 1
ATOM 1575 C C . GLY A 1 199 ? 47.271 42.024 -4.169 1.00 34.72 196 GLY A C 1
ATOM 1576 O O . GLY A 1 199 ? 48.415 41.670 -3.904 1.00 37.45 196 GLY A O 1
ATOM 1577 N N . THR A 1 200 ? 46.921 43.302 -4.203 1.00 33.40 197 THR A N 1
ATOM 1578 C CA . THR A 1 200 ? 47.868 44.323 -3.802 1.00 37.94 197 THR A CA 1
ATOM 1579 C C . THR A 1 200 ? 47.890 44.421 -2.271 1.00 47.52 197 THR A C 1
ATOM 1580 O O . THR A 1 200 ? 46.933 44.024 -1.591 1.00 42.36 197 THR A O 1
ATOM 1584 N N . ASP A 1 201 ? 49.025 44.858 -1.734 1.00 56.24 198 ASP A N 1
ATOM 1585 C CA . ASP A 1 201 ? 49.133 45.161 -0.315 1.00 70.19 198 ASP A CA 1
ATOM 1586 C C . ASP A 1 201 ? 48.416 46.467 -0.072 1.00 73.42 198 ASP A C 1
ATOM 1587 O O . ASP A 1 201 ? 48.717 47.475 -0.704 1.00 76.30 198 ASP A O 1
ATOM 1592 N N . ALA A 1 202 ? 47.452 46.457 0.831 1.00 73.83 199 ALA A N 1
ATOM 1593 C CA . ALA A 1 202 ? 46.815 47.703 1.185 1.00 75.98 199 ALA A CA 1
ATOM 1594 C C . ALA A 1 202 ? 47.541 48.263 2.382 1.00 72.42 199 ALA A C 1
ATOM 1595 O O . ALA A 1 202 ? 47.742 47.565 3.370 1.00 75.04 199 ALA A O 1
ATOM 1597 N N . ASP A 1 203 ? 47.967 49.512 2.278 1.00 68.14 200 ASP A N 1
ATOM 1598 C CA . ASP A 1 203 ? 48.334 50.250 3.464 1.00 76.93 200 ASP A CA 1
ATOM 1599 C C . ASP A 1 203 ? 47.128 50.153 4.385 1.00 66.19 200 ASP A C 1
ATOM 1600 O O . ASP A 1 203 ? 46.084 50.745 4.122 1.00 62.67 200 ASP A O 1
ATOM 1605 N N . THR A 1 204 ? 47.240 49.363 5.441 1.00 36.30 201 THR A N 1
ATOM 1606 C CA . THR A 1 204 ? 46.172 49.334 6.428 1.00 36.28 201 THR A CA 1
ATOM 1607 C C . THR A 1 204 ? 46.768 49.569 7.822 1.00 33.86 201 THR A C 1
ATOM 1608 O O . THR A 1 204 ? 47.911 49.193 8.086 1.00 34.31 201 THR A O 1
ATOM 1612 N N . LEU A 1 205 ? 45.987 50.195 8.699 1.00 29.30 202 LEU A N 1
ATOM 1613 C CA . LEU A 1 205 ? 46.409 50.360 10.103 1.00 30.89 202 LEU A CA 1
ATOM 1614 C C . LEU A 1 205 ? 46.649 49.027 10.788 1.00 25.79 202 LEU A C 1
ATOM 1615 O O . LEU A 1 205 ? 47.401 48.967 11.770 1.00 27.54 202 LEU A O 1
ATOM 1636 N N A ARG A 1 207 ? 48.274 46.246 10.080 0.51 26.86 204 ARG A N 1
ATOM 1637 N N B ARG A 1 207 ? 48.334 46.456 9.878 0.49 26.69 204 ARG A N 1
ATOM 1638 C CA A ARG A 1 207 ? 49.602 45.668 10.120 0.51 24.09 204 ARG A CA 1
ATOM 1639 C CA B ARG A 1 207 ? 49.700 45.984 9.719 0.49 26.84 204 ARG A CA 1
ATOM 1640 C C A ARG A 1 207 ? 50.502 46.453 11.079 0.51 26.35 204 ARG A C 1
ATOM 1641 C C B ARG A 1 207 ? 50.553 46.540 10.860 0.49 25.77 204 ARG A C 1
ATOM 1642 O O A ARG A 1 207 ? 51.487 45.907 11.606 0.51 25.68 204 ARG A O 1
ATOM 1643 O O B ARG A 1 207 ? 51.520 45.903 11.314 0.49 27.58 204 ARG A O 1
ATOM 1658 N N . GLY A 1 208 ? 50.158 47.717 11.341 1.00 24.06 205 GLY A N 1
ATOM 1659 C CA . GLY A 1 208 ? 50.884 48.450 12.374 1.00 27.51 205 GLY A CA 1
ATOM 1660 C C . GLY A 1 208 ? 50.699 47.857 13.772 1.00 28.77 205 GLY A C 1
ATOM 1661 O O . GLY A 1 208 ? 51.332 48.292 14.730 1.00 30.89 205 GLY A O 1
ATOM 1662 N N . ARG A 1 209 ? 49.788 46.892 13.902 1.00 25.39 206 ARG A N 1
ATOM 1663 C CA . ARG A 1 209 ? 49.524 46.279 15.197 1.00 22.50 206 ARG A CA 1
ATOM 1664 C C . ARG A 1 209 ? 50.063 44.851 15.296 1.00 23.14 206 ARG A C 1
ATOM 1665 O O . ARG A 1 209 ? 49.754 44.172 16.251 1.00 24.54 206 ARG A O 1
ATOM 1673 N N A VAL A 1 210 ? 50.835 44.397 14.303 0.73 21.42 207 VAL A N 1
ATOM 1674 N N B VAL A 1 210 ? 50.805 44.377 14.301 0.27 21.80 207 VAL A N 1
ATOM 1675 C CA A VAL A 1 210 ? 51.291 43.002 14.257 0.73 21.43 207 VAL A CA 1
ATOM 1676 C CA B VAL A 1 210 ? 51.302 43.009 14.376 0.27 22.00 207 VAL A CA 1
ATOM 1677 C C A VAL A 1 210 ? 52.810 42.928 14.172 0.73 23.75 207 VAL A C 1
ATOM 1678 C C B VAL A 1 210 ? 52.810 42.955 14.226 0.27 23.65 207 VAL A C 1
ATOM 1679 O O A VAL A 1 210 ? 53.429 43.699 13.447 0.73 26.41 207 VAL A O 1
ATOM 1680 O O B VAL A 1 210 ? 53.412 43.766 13.525 0.27 25.26 207 VAL A O 1
ATOM 1687 N N . ILE A 1 211 ? 53.412 41.989 14.910 1.00 23.66 208 ILE A N 1
ATOM 1688 C CA . ILE A 1 211 ? 54.831 41.776 14.835 1.00 21.81 208 ILE A CA 1
ATOM 1689 C C . ILE A 1 211 ? 55.106 40.447 14.161 1.00 20.39 208 ILE A C 1
ATOM 1690 O O . ILE A 1 211 ? 54.736 39.395 14.679 1.00 21.60 208 ILE A O 1
ATOM 1695 N N . GLY A 1 212 ? 55.721 40.490 12.990 1.00 21.76 209 GLY A N 1
ATOM 1696 C CA . GLY A 1 212 ? 56.006 39.246 12.283 1.00 22.81 209 GLY A CA 1
ATOM 1697 C C . GLY A 1 212 ? 56.532 39.575 10.906 1.00 23.94 209 GLY A C 1
ATOM 1698 O O . GLY A 1 212 ? 56.880 40.737 10.651 1.00 24.34 209 GLY A O 1
ATOM 1699 N N . LEU A 1 213 ? 56.615 38.567 10.038 1.00 20.10 210 LEU A N 1
ATOM 1700 C CA . LEU A 1 213 ? 56.981 38.786 8.627 1.00 22.41 210 LEU A CA 1
ATOM 1701 C C . LEU A 1 213 ? 55.980 39.636 7.845 1.00 22.54 210 LEU A C 1
ATOM 1702 O O . LEU A 1 213 ? 54.886 39.941 8.322 1.00 22.71 210 LEU A O 1
ATOM 1707 N N . GLU A 1 214 ? 56.378 40.041 6.641 1.00 23.43 211 GLU A N 1
ATOM 1708 C CA . GLU A 1 214 ? 55.480 40.767 5.738 1.00 24.68 211 GLU A CA 1
ATOM 1709 C C . GLU A 1 214 ? 55.410 40.112 4.362 1.00 24.85 211 GLU A C 1
ATOM 1710 O O . GLU A 1 214 ? 56.138 39.156 4.065 1.00 24.04 211 GLU A O 1
ATOM 1724 N N . GLU A 1 216 ? 56.382 40.920 1.380 1.00 23.89 213 GLU A N 1
ATOM 1725 C CA . GLU A 1 216 ? 57.611 40.846 0.589 1.00 29.95 213 GLU A CA 1
ATOM 1726 C C . GLU A 1 216 ? 58.550 39.716 1.035 1.00 30.06 213 GLU A C 1
ATOM 1727 O O . GLU A 1 216 ? 59.316 39.183 0.235 1.00 32.11 213 GLU A O 1
ATOM 1733 N N . ASP A 1 217 ? 58.518 39.369 2.318 1.00 26.33 214 ASP A N 1
ATOM 1734 C CA . ASP A 1 217 ? 59.308 38.232 2.789 1.00 25.24 214 ASP A CA 1
ATOM 1735 C C . ASP A 1 217 ? 58.756 36.966 2.177 1.00 26.78 214 ASP A C 1
ATOM 1736 O O . ASP A 1 217 ? 59.513 36.119 1.708 1.00 24.09 214 ASP A O 1
ATOM 1741 N N . LEU A 1 218 ? 57.432 36.808 2.185 1.00 21.19 215 LEU A N 1
ATOM 1742 C CA . LEU A 1 218 ? 56.851 35.599 1.617 1.00 19.93 215 LEU A CA 1
ATOM 1743 C C . LEU A 1 218 ? 57.163 35.526 0.117 1.00 22.24 215 LEU A C 1
ATOM 1744 O O . LEU A 1 218 ? 57.298 34.434 -0.447 1.00 23.03 215 LEU A O 1
ATOM 1749 N N . ARG A 1 219 ? 57.277 36.674 -0.542 1.00 24.83 216 ARG A N 1
ATOM 1750 C CA . ARG A 1 219 ? 57.496 36.650 -1.989 1.00 25.14 216 ARG A CA 1
ATOM 1751 C C . ARG A 1 219 ? 58.852 35.990 -2.313 1.00 26.69 216 ARG A C 1
ATOM 1752 O O . ARG A 1 219 ? 59.021 35.398 -3.386 1.00 31.54 216 ARG A O 1
ATOM 1760 N N A GLN A 1 220 ? 59.813 36.111 -1.401 0.63 25.58 217 GLN A N 1
ATOM 1761 N N B GLN A 1 220 ? 59.795 36.068 -1.384 0.37 25.79 217 GLN A N 1
ATOM 1762 C CA A GLN A 1 220 ? 61.141 35.526 -1.626 0.63 26.86 217 GLN A CA 1
ATOM 1763 C CA B GLN A 1 220 ? 61.126 35.525 -1.632 0.37 26.46 217 GLN A CA 1
ATOM 1764 C C A GLN A 1 220 ? 61.410 34.217 -0.870 0.63 25.66 217 GLN A C 1
ATOM 1765 C C B GLN A 1 220 ? 61.391 34.181 -0.935 0.37 25.21 217 GLN A C 1
ATOM 1766 O O A GLN A 1 220 ? 62.532 33.751 -0.861 0.63 23.11 217 GLN A O 1
ATOM 1767 O O B GLN A 1 220 ? 62.493 33.656 -1.024 0.37 23.76 217 GLN A O 1
ATOM 1778 N N . ILE A 1 221 ? 60.389 33.618 -0.255 1.00 19.27 218 ILE A N 1
ATOM 1779 C CA . ILE A 1 221 ? 60.541 32.294 0.340 1.00 21.19 218 ILE A CA 1
ATOM 1780 C C . ILE A 1 221 ? 60.218 31.285 -0.780 1.00 22.54 218 ILE A C 1
ATOM 1781 O O . ILE A 1 221 ? 59.196 31.396 -1.435 1.00 22.45 218 ILE A O 1
ATOM 1786 N N . PRO A 1 222 ? 61.113 30.301 -1.007 1.00 20.22 219 PRO A N 1
ATOM 1787 C CA . PRO A 1 222 ? 60.916 29.431 -2.192 1.00 19.50 219 PRO A CA 1
ATOM 1788 C C . PRO A 1 222 ? 59.621 28.622 -2.193 1.00 24.03 219 PRO A C 1
ATOM 1789 O O . PRO A 1 222 ? 59.088 28.364 -3.265 1.00 25.02 219 PRO A O 1
ATOM 1793 N N . ASN A 1 223 ? 59.132 28.201 -1.028 1.00 19.84 220 ASN A N 1
ATOM 1794 C CA . ASN A 1 223 ? 57.993 27.310 -1.001 1.00 18.13 220 ASN A CA 1
ATOM 1795 C C . ASN A 1 223 ? 56.957 27.735 0.037 1.00 20.36 220 ASN A C 1
ATOM 1796 O O . ASN A 1 223 ? 56.945 27.192 1.150 1.00 21.05 220 ASN A O 1
ATOM 1801 N N . VAL A 1 224 ? 56.118 28.689 -0.342 1.00 19.48 221 VAL A N 1
ATOM 1802 C CA . VAL A 1 224 ? 55.051 29.180 0.533 1.00 19.71 221 VAL A CA 1
ATOM 1803 C C . VAL A 1 224 ? 53.878 28.234 0.358 1.00 16.82 221 VAL A C 1
ATOM 1804 O O . VAL A 1 224 ? 53.297 28.118 -0.730 1.00 18.97 221 VAL A O 1
ATOM 1808 N N . VAL A 1 225 ? 53.564 27.519 1.431 1.00 17.97 222 VAL A N 1
ATOM 1809 C CA . VAL A 1 225 ? 52.462 26.572 1.416 1.00 16.61 222 VAL A CA 1
ATOM 1810 C C . VAL A 1 225 ? 51.304 27.240 2.150 1.00 20.59 222 VAL A C 1
ATOM 1811 O O . VAL A 1 225 ? 51.407 27.522 3.353 1.00 21.30 222 VAL A O 1
ATOM 1815 N N . ALA A 1 226 ? 50.214 27.469 1.437 1.00 18.88 223 ALA A N 1
ATOM 1816 C CA . ALA A 1 226 ? 49.095 28.229 2.002 1.00 19.70 223 ALA A CA 1
ATOM 1817 C C . ALA A 1 226 ? 47.874 27.319 2.048 1.00 23.48 223 ALA A C 1
ATOM 1818 O O . ALA A 1 226 ? 47.561 26.582 1.094 1.00 22.44 223 ALA A O 1
ATOM 1836 N N . ALA A 1 228 ? 43.671 26.764 3.124 1.00 19.48 225 ALA A N 1
ATOM 1837 C CA . ALA A 1 228 ? 42.343 27.243 3.531 1.00 21.48 225 ALA A CA 1
ATOM 1838 C C . ALA A 1 228 ? 41.331 26.147 3.251 1.00 24.03 225 ALA A C 1
ATOM 1839 O O . ALA A 1 228 ? 41.447 25.445 2.264 1.00 30.72 225 ALA A O 1
ATOM 1841 N N A SER A 1 229 ? 40.304 26.017 4.080 0.63 24.37 226 SER A N 1
ATOM 1842 N N B SER A 1 229 ? 40.315 26.053 4.103 0.37 23.94 226 SER A N 1
ATOM 1843 C CA A SER A 1 229 ? 39.362 24.915 3.874 0.63 24.22 226 SER A CA 1
ATOM 1844 C CA B SER A 1 229 ? 39.389 24.924 4.077 0.37 24.95 226 SER A CA 1
ATOM 1845 C C A SER A 1 229 ? 37.951 25.344 3.502 0.63 26.15 226 SER A C 1
ATOM 1846 C C B SER A 1 229 ? 37.913 25.319 4.022 0.37 26.44 226 SER A C 1
ATOM 1847 O O A SER A 1 229 ? 37.155 24.546 3.002 0.63 27.39 226 SER A O 1
ATOM 1848 O O B SER A 1 229 ? 37.033 24.471 4.206 0.37 28.58 226 SER A O 1
ATOM 1853 N N . GLU A 1 230 ? 37.627 26.592 3.783 1.00 25.89 227 GLU A N 1
ATOM 1854 C CA . GLU A 1 230 ? 36.232 27.027 3.729 1.00 27.36 227 GLU A CA 1
ATOM 1855 C C . GLU A 1 230 ? 35.892 27.747 2.439 1.00 29.72 227 GLU A C 1
ATOM 1856 O O . GLU A 1 230 ? 36.387 28.845 2.192 1.00 28.45 227 GLU A O 1
ATOM 1862 N N . SER A 1 231 ? 35.022 27.153 1.625 1.00 30.45 228 SER A N 1
ATOM 1863 C CA . SER A 1 231 ? 34.671 27.775 0.347 1.00 29.42 228 SER A CA 1
ATOM 1864 C C . SER A 1 231 ? 33.954 29.127 0.496 1.00 31.85 228 SER A C 1
ATOM 1865 O O . SER A 1 231 ? 34.003 29.960 -0.413 1.00 29.37 228 SER A O 1
ATOM 1868 N N A ARG A 1 232 ? 33.306 29.348 1.636 0.45 27.66 229 ARG A N 1
ATOM 1869 N N B ARG A 1 232 ? 33.294 29.345 1.630 0.55 27.23 229 ARG A N 1
ATOM 1870 C CA A ARG A 1 232 ? 32.682 30.645 1.879 0.45 30.12 229 ARG A CA 1
ATOM 1871 C CA B ARG A 1 232 ? 32.681 30.648 1.877 0.55 30.24 229 ARG A CA 1
ATOM 1872 C C A ARG A 1 232 ? 33.744 31.747 1.989 0.45 29.02 229 ARG A C 1
ATOM 1873 C C B ARG A 1 232 ? 33.743 31.748 2.004 0.55 28.98 229 ARG A C 1
ATOM 1874 O O A ARG A 1 232 ? 33.418 32.938 1.911 0.45 30.12 229 ARG A O 1
ATOM 1875 O O B ARG A 1 232 ? 33.414 32.940 1.942 0.55 30.41 229 ARG A O 1
ATOM 1890 N N . LYS A 1 233 ? 35.006 31.342 2.137 1.00 26.30 230 LYS A N 1
ATOM 1891 C CA . LYS A 1 233 ? 36.127 32.289 2.255 1.00 23.30 230 LYS A CA 1
ATOM 1892 C C . LYS A 1 233 ? 36.887 32.377 0.928 1.00 22.95 230 LYS A C 1
ATOM 1893 O O . LYS A 1 233 ? 38.013 32.832 0.854 1.00 22.55 230 LYS A O 1
ATOM 1899 N N . ALA A 1 234 ? 36.218 31.976 -0.150 1.00 28.75 231 ALA A N 1
ATOM 1900 C CA . ALA A 1 234 ? 36.863 31.994 -1.457 1.00 26.38 231 ALA A CA 1
ATOM 1901 C C . ALA A 1 234 ? 37.368 33.383 -1.869 1.00 25.22 231 ALA A C 1
ATOM 1902 O O . ALA A 1 234 ? 38.383 33.479 -2.544 1.00 25.62 231 ALA A O 1
ATOM 1904 N N . LEU A 1 235 ? 36.681 34.465 -1.499 1.00 23.88 232 LEU A N 1
ATOM 1905 C CA . LEU A 1 235 ? 37.235 35.785 -1.839 1.00 27.94 232 LEU A CA 1
ATOM 1906 C C . LEU A 1 235 ? 38.616 36.041 -1.209 1.00 27.58 232 LEU A C 1
ATOM 1907 O O . LEU A 1 235 ? 39.529 36.625 -1.844 1.00 23.58 232 LEU A O 1
ATOM 1912 N N . SER A 1 236 ? 38.783 35.636 0.048 1.00 26.87 233 SER A N 1
ATOM 1913 C CA . SER A 1 236 ? 40.079 35.775 0.703 1.00 23.71 233 SER A CA 1
ATOM 1914 C C . SER A 1 236 ? 41.141 34.933 0.026 1.00 21.60 233 SER A C 1
ATOM 1915 O O . SER A 1 236 ? 42.291 35.358 -0.100 1.00 22.87 233 SER A O 1
ATOM 1918 N N . ILE A 1 237 ? 40.767 33.725 -0.382 1.00 20.87 234 ILE A N 1
ATOM 1919 C CA . ILE A 1 237 ? 41.727 32.814 -0.997 1.00 21.75 234 ILE A CA 1
ATOM 1920 C C . ILE A 1 237 ? 42.135 33.384 -2.358 1.00 21.64 234 ILE A C 1
ATOM 1921 O O . ILE A 1 237 ? 43.324 33.322 -2.726 1.00 23.31 234 ILE A O 1
ATOM 1942 N N . GLY A 1 239 ? 42.112 36.629 -3.230 1.00 25.17 236 GLY A N 1
ATOM 1943 C CA . GLY A 1 239 ? 42.995 37.751 -2.915 1.00 21.17 236 GLY A CA 1
ATOM 1944 C C . GLY A 1 239 ? 44.421 37.274 -2.651 1.00 23.53 236 GLY A C 1
ATOM 1945 O O . GLY A 1 239 ? 45.399 37.844 -3.153 1.00 22.53 236 GLY A O 1
ATOM 1946 N N . ALA A 1 240 ? 44.540 36.225 -1.846 1.00 22.32 237 ALA A N 1
ATOM 1947 C CA . ALA A 1 240 ? 45.845 35.696 -1.495 1.00 27.57 237 ALA A CA 1
ATOM 1948 C C . ALA A 1 240 ? 46.597 35.164 -2.721 1.00 22.09 237 ALA A C 1
ATOM 1949 O O . ALA A 1 240 ? 47.782 35.421 -2.869 1.00 23.88 237 ALA A O 1
ATOM 1951 N N . LEU A 1 241 ? 45.899 34.420 -3.580 1.00 22.66 238 LEU A N 1
ATOM 1952 C CA . LEU A 1 241 ? 46.522 33.931 -4.801 1.00 24.98 238 LEU A CA 1
ATOM 1953 C C . LEU A 1 241 ? 46.987 35.088 -5.665 1.00 25.32 238 LEU A C 1
ATOM 1954 O O . LEU A 1 241 ? 48.056 35.018 -6.256 1.00 27.14 238 LEU A O 1
ATOM 1959 N N . ARG A 1 242 ? 46.219 36.171 -5.681 1.00 23.62 239 ARG A N 1
ATOM 1960 C CA . ARG A 1 242 ? 46.584 37.309 -6.518 1.00 25.04 239 ARG A CA 1
ATOM 1961 C C . ARG A 1 242 ? 47.841 38.033 -6.055 1.00 29.28 239 ARG A C 1
ATOM 1962 O O . ARG A 1 242 ? 48.443 38.754 -6.860 1.00 28.97 239 ARG A O 1
ATOM 1970 N N . THR A 1 243 ? 48.276 37.823 -4.801 1.00 23.02 240 THR A N 1
ATOM 1971 C CA . THR A 1 243 ? 49.484 38.512 -4.332 1.00 22.55 240 THR A CA 1
ATOM 1972 C C . THR A 1 243 ? 50.696 37.958 -5.028 1.00 25.21 240 THR A C 1
ATOM 1973 O O . THR A 1 243 ? 51.737 38.596 -5.050 1.00 28.19 240 THR A O 1
ATOM 1977 N N . GLY A 1 244 ? 50.573 36.741 -5.540 1.00 25.88 241 GLY A N 1
ATOM 1978 C CA . GLY A 1 244 ? 51.660 36.067 -6.231 1.00 26.43 241 GLY A CA 1
ATOM 1979 C C . GLY A 1 244 ? 52.633 35.320 -5.325 1.00 31.25 241 GLY A C 1
ATOM 1980 O O . GLY A 1 244 ? 53.596 34.713 -5.806 1.00 31.36 241 GLY A O 1
ATOM 1981 N N . VAL A 1 245 ? 52.426 35.358 -4.011 1.00 24.37 242 VAL A N 1
ATOM 1982 C CA . VAL A 1 245 ? 53.454 34.751 -3.153 1.00 20.68 242 VAL A CA 1
ATOM 1983 C C . VAL A 1 245 ? 53.305 33.263 -2.914 1.00 22.37 242 VAL A C 1
ATOM 1984 O O . VAL A 1 245 ? 54.243 32.627 -2.376 1.00 22.42 242 VAL A O 1
ATOM 1988 N N . ILE A 1 246 ? 52.164 32.693 -3.278 1.00 25.88 243 ILE A N 1
ATOM 1989 C CA . ILE A 1 246 ? 51.896 31.298 -2.915 1.00 22.37 243 ILE A CA 1
ATOM 1990 C C . ILE A 1 246 ? 52.504 30.321 -3.902 1.00 22.83 243 ILE A C 1
ATOM 1991 O O . ILE A 1 246 ? 52.373 30.516 -5.125 1.00 23.67 243 ILE A O 1
ATOM 1996 N N . ASP A 1 247 ? 53.201 29.308 -3.386 1.00 23.16 244 ASP A N 1
ATOM 1997 C CA . ASP A 1 247 ? 53.752 28.276 -4.256 1.00 23.06 244 ASP A CA 1
ATOM 1998 C C . ASP A 1 247 ? 52.973 26.962 -4.219 1.00 24.72 244 ASP A C 1
ATOM 1999 O O . ASP A 1 247 ? 52.857 26.262 -5.236 1.00 22.70 244 ASP A O 1
ATOM 2004 N N . VAL A 1 248 ? 52.474 26.604 -3.040 1.00 20.72 245 VAL A N 1
ATOM 2005 C CA . VAL A 1 248 ? 51.704 25.378 -2.907 1.00 20.25 245 VAL A CA 1
ATOM 2006 C C . VAL A 1 248 ? 50.355 25.716 -2.246 1.00 23.47 245 VAL A C 1
ATOM 2007 O O . VAL A 1 248 ? 50.325 26.260 -1.128 1.00 22.92 245 VAL A O 1
ATOM 2011 N N . LEU A 1 249 ? 49.254 25.428 -2.934 1.00 21.13 246 LEU A N 1
ATOM 2012 C CA . LEU A 1 249 ? 47.942 25.754 -2.378 1.00 19.82 246 LEU A CA 1
ATOM 2013 C C . LEU A 1 249 ? 47.304 24.456 -1.933 1.00 19.73 246 LEU A C 1
ATOM 2014 O O . LEU A 1 249 ? 47.199 23.526 -2.723 1.00 23.19 246 LEU A O 1
ATOM 2019 N N . ALA A 1 250 ? 46.894 24.374 -0.674 1.00 19.39 247 ALA A N 1
ATOM 2020 C CA . ALA A 1 250 ? 46.222 23.179 -0.197 1.00 19.70 247 ALA A CA 1
ATOM 2021 C C . ALA A 1 250 ? 44.782 23.599 0.207 1.00 21.76 247 ALA A C 1
ATOM 2022 O O . ALA A 1 250 ? 44.603 24.474 1.025 1.00 20.31 247 ALA A O 1
ATOM 2024 N N A THR A 1 251 ? 43.781 22.997 -0.417 0.35 21.83 248 THR A N 1
ATOM 2025 N N B THR A 1 251 ? 43.780 22.928 -0.327 0.65 20.80 248 THR A N 1
ATOM 2026 C CA A THR A 1 251 ? 42.392 23.387 -0.181 0.35 21.86 248 THR A CA 1
ATOM 2027 C CA B THR A 1 251 ? 42.415 23.388 -0.118 0.65 21.59 248 THR A CA 1
ATOM 2028 C C A THR A 1 251 ? 41.442 22.242 -0.452 0.35 21.79 248 THR A C 1
ATOM 2029 C C B THR A 1 251 ? 41.451 22.280 -0.547 0.65 21.65 248 THR A C 1
ATOM 2030 O O A THR A 1 251 ? 41.857 21.086 -0.566 0.35 19.68 248 THR A O 1
ATOM 2031 O O B THR A 1 251 ? 41.873 21.163 -0.841 0.65 22.51 248 THR A O 1
ATOM 2038 N N . SER A 1 252 ? 40.156 22.574 -0.542 1.00 20.12 249 SER A N 1
ATOM 2039 C CA . SER A 1 252 ? 39.124 21.561 -0.809 1.00 20.11 249 SER A CA 1
ATOM 2040 C C . SER A 1 252 ? 38.686 21.587 -2.293 1.00 20.10 249 SER A C 1
ATOM 2041 O O . SER A 1 252 ? 38.962 22.559 -2.991 1.00 22.70 249 SER A O 1
ATOM 2044 N N . VAL A 1 253 ? 37.974 20.551 -2.746 1.00 21.78 250 VAL A N 1
ATOM 2045 C CA . VAL A 1 253 ? 37.429 20.545 -4.097 1.00 25.05 250 VAL A CA 1
ATOM 2046 C C . VAL A 1 253 ? 36.546 21.782 -4.337 1.00 23.60 250 VAL A C 1
ATOM 2047 O O . VAL A 1 253 ? 36.682 22.483 -5.348 1.00 25.98 250 VAL A O 1
ATOM 2051 N N . SER A 1 254 ? 35.622 22.052 -3.423 1.00 24.20 251 SER A N 1
ATOM 2052 C CA . SER A 1 254 ? 34.738 23.225 -3.620 1.00 26.71 251 SER A CA 1
ATOM 2053 C C . SER A 1 254 ? 35.499 24.550 -3.706 1.00 26.12 251 SER A C 1
ATOM 2054 O O . SER A 1 254 ? 35.123 25.428 -4.523 1.00 27.24 251 SER A O 1
ATOM 2057 N N . CYS A 1 255 ? 36.523 24.737 -2.863 1.00 22.08 252 CYS A N 1
ATOM 2058 C CA . CYS A 1 255 ? 37.339 25.959 -2.984 1.00 22.96 252 CYS A CA 1
ATOM 2059 C C . CYS A 1 255 ? 38.002 26.024 -4.353 1.00 26.48 252 CYS A C 1
ATOM 2060 O O . CYS A 1 255 ? 38.042 27.090 -4.983 1.00 24.94 252 CYS A O 1
ATOM 2063 N N . ALA A 1 256 ? 38.537 24.893 -4.808 1.00 25.72 253 ALA A N 1
ATOM 2064 C CA . ALA A 1 256 ? 39.213 24.857 -6.104 1.00 26.62 253 ALA A CA 1
ATOM 2065 C C . ALA A 1 256 ? 38.252 25.252 -7.224 1.00 25.30 253 ALA A C 1
ATOM 2066 O O . ALA A 1 256 ? 38.604 26.040 -8.108 1.00 26.61 253 ALA A O 1
ATOM 2076 N N . ALA A 1 258 ? 35.565 27.032 -6.926 1.00 25.07 255 ALA A N 1
ATOM 2077 C CA . ALA A 1 258 ? 35.253 28.460 -6.747 1.00 30.42 255 ALA A CA 1
ATOM 2078 C C . ALA A 1 258 ? 36.322 29.366 -7.370 1.00 25.08 255 ALA A C 1
ATOM 2079 O O . ALA A 1 258 ? 35.979 30.363 -8.035 1.00 27.06 255 ALA A O 1
ATOM 2081 N N . LEU A 1 259 ? 37.589 29.013 -7.140 1.00 22.55 256 LEU A N 1
ATOM 2082 C CA . LEU A 1 259 ? 38.751 29.777 -7.627 1.00 22.18 256 LEU A CA 1
ATOM 2083 C C . LEU A 1 259 ? 38.797 29.771 -9.148 1.00 26.80 256 LEU A C 1
ATOM 2084 O O . LEU A 1 259 ? 39.059 30.810 -9.767 1.00 28.23 256 LEU A O 1
ATOM 2089 N N . LEU A 1 260 ? 38.550 28.599 -9.746 1.00 25.35 257 LEU A N 1
ATOM 2090 C CA . LEU A 1 260 ? 38.578 28.479 -11.205 1.00 31.21 257 LEU A CA 1
ATOM 2091 C C . LEU A 1 260 ? 37.430 29.253 -11.831 1.00 36.60 257 LEU A C 1
ATOM 2092 O O . LEU A 1 260 ? 37.583 29.865 -12.893 1.00 38.21 257 LEU A O 1
ATOM 2097 N N . ASN A 1 261 ? 36.263 29.200 -11.191 1.00 29.42 258 ASN A N 1
ATOM 2098 C CA . ASN A 1 261 ? 35.140 30.010 -11.624 1.00 27.58 258 ASN A CA 1
ATOM 2099 C C . ASN A 1 261 ? 35.411 31.503 -11.529 1.00 32.81 258 ASN A C 1
ATOM 2100 O O . ASN A 1 261 ? 35.127 32.247 -12.467 1.00 34.00 258 ASN A O 1
ATOM 2105 N N . LEU A 1 262 ? 35.968 31.945 -10.399 1.00 27.41 259 LEU A N 1
ATOM 2106 C CA . LEU A 1 262 ? 36.262 33.363 -10.214 1.00 28.06 259 LEU A CA 1
ATOM 2107 C C . LEU A 1 262 ? 37.288 33.839 -11.262 1.00 36.87 259 LEU A C 1
ATOM 2108 O O . LEU A 1 262 ? 37.182 34.944 -11.798 1.00 38.94 259 LEU A O 1
ATOM 2113 N N . ALA A 1 263 ? 38.294 33.008 -11.535 1.00 32.02 260 ALA A N 1
ATOM 2114 C CA . ALA A 1 263 ? 39.331 33.364 -12.506 1.00 37.06 260 ALA A CA 1
ATOM 2115 C C . ALA A 1 263 ? 38.805 33.408 -13.942 1.00 42.56 260 ALA A C 1
ATOM 2116 O O . ALA A 1 263 ? 39.138 34.322 -14.706 1.00 41.76 260 ALA A O 1
ATOM 2118 N N . GLU A 1 264 ? 37.982 32.425 -14.308 1.00 38.09 261 GLU A N 1
ATOM 2119 C CA . GLU A 1 264 ? 37.399 32.384 -15.649 1.00 49.91 261 GLU A CA 1
ATOM 2120 C C . GLU A 1 264 ? 36.516 33.591 -15.872 1.00 50.67 261 GLU A C 1
ATOM 2121 O O . GLU A 1 264 ? 36.435 34.125 -16.977 1.00 56.69 261 GLU A O 1
ATOM 2127 N N . ASN A 1 265 ? 35.845 34.019 -14.814 1.00 46.46 262 ASN A N 1
ATOM 2128 C CA . ASN A 1 265 ? 34.860 35.090 -14.921 1.00 48.03 262 ASN A CA 1
ATOM 2129 C C . ASN A 1 265 ? 35.301 36.410 -14.309 1.00 52.40 262 ASN A C 1
ATOM 2130 O O . ASN A 1 265 ? 34.519 37.364 -14.271 1.00 55.25 262 ASN A O 1
#

InterPro domains:
  IPR007324 Sugar-binding domain, putative [PF04198] (68-320)
  IPR036388 Winged helix-like DNA-binding domain superfamily [G3DSA:1.10.10.10] (2-59)
  IPR037171 NagB/RpiA transferase-like [SSF100950] (69-320)
  IPR051054 Bacterial SorC Transcriptional Regulators [PTHR34294] (5-323)
  IPR055247 Insertion element IS150 protein InsJ-like, helix-turn-helix domain [PF13518] (20-56)

Sequence (244 aa):
SVQLEEQKLVEKFNLKRRALISSLDQPNTNNEQRRKQVAALVSSSYLNNNLQEEGAVAVGQGQNVAAVADHAGIVTQRNARRFVSAIGGTTHIINADHICRRLAKKYGGSSEETLYAPAYVNNDDPSLRSAFEEHATIKETLSSQARKAEFALVGIGDDDDENSHVKLGFFTPKEFVEARLNDGIVGDIGGFDFFKLDGTDADTLRRGRVVIGLEEDLRQQIPNVVAASSESRRKALSIGALRTGVIDVLATTSVSCAALLNLAEN

Secondary structure (DSSP, 8-state):
-HHHHHHHHHHHT-SEEEEEPP-SSHHHHHHHHHHHHHHHHHHH-----EEE--SHHHHHHHH----------EEEESB-B-----HHHHHHHHHHHHT-EEE---SBSB-SSHHHHHH---HHHHHHHHHHHT-SEEE--EE--TT---TTSSS-HHHHHHHHHTT-EEEEETTTEEEETTSPBP----TTB-B---TGGGSSEEE----GGGTTT--TGGGS--SEEEEETTT--HHHHHH-

Nearest PDB structures (foldseek):
  3kv1-assembly1_A-2  TM=1.003E+00  e=3.452E-50  Aliivibrio fischeri ES114
  4r9n-assembly1_A  TM=8.738E-01  e=1.695E-21  Listeria monocytogenes EGD-e
  8r3g-assembly1_C  TM=8.105E-01  e=7.608E-18  Bacillus subtilis
  2okg-assembly2_A  TM=7.914E-01  e=1.029E-17  Bacillus subtilis
  2okg-assembly1_B  TM=7.982E-01  e=2.260E-17  Bacillus subtilis

B-factor: mean 32.57, std 13.8, range [14.28, 109.15]

CATH classification: 3.40.50.1360